Protein AF-A0A7S3IWD8-F1 (afdb_monomer_lite)

Secondary structure (DSSP, 8-state):
-HHHHHHHHHHS-EEETTTTEEE--HHHHHHHHHTSHHHHHHHHHHHHHHHT-TTGGGGGGGGGGGHHHHHHH----HHHHHHHHHHHHHHHHHHHHHHHHHHHHHHHHHHTT-B-TTS-B-----GGGSTTGGG--TT-TTS-HHHHHHHHHHHHHHHHTT------SHHHHHHHHHHHHHHHHHHHHHHHHHHHHHHHHHTT-

Sequence (205 aa):
MFLIDMLLMLITSFLDHRRGREVLDSNEIIPNYLLSLRFVVDFLSVSADFIKIKLLSFVKMVRVMRINEVISRTILPIKTKAALRLGKLLFYLGLYLHVLGCLWFAICSVNANSEDATGFNLTWIPPFHYVNYADNNLFDVDQDTIYQYTVAVYYAILMIGTNEMGPVSPEEIFFCTVALLASSLVYNLIFSEIMKIIKIFSSRQ

InterPro domains:
  IPR005821 Ion transport domain [PF00520] (2-199)
  IPR050818 Potassium channel, voltage-dependent, EAG/ELK/ERG-like, animal-type [PTHR10217] (1-204)

pLDDT: mean 82.01, std 8.98, range [44.84, 94.25]

Structure (mmCIF, N/CA/C/O backbone):
data_AF-A0A7S3IWD8-F1
#
_entry.id   AF-A0A7S3IWD8-F1
#
loop_
_atom_site.group_PDB
_atom_site.id
_atom_site.type_symbol
_atom_site.label_atom_id
_atom_site.label_alt_id
_atom_site.label_comp_id
_atom_site.label_asym_id
_atom_site.label_entity_id
_atom_site.label_seq_id
_atom_site.pdbx_PDB_ins_code
_atom_site.Cartn_x
_atom_site.Cartn_y
_atom_site.Cartn_z
_atom_site.occupancy
_atom_site.B_iso_or_equiv
_atom_site.auth_seq_id
_atom_site.auth_comp_id
_atom_site.auth_asym_id
_atom_site.auth_atom_id
_atom_site.pdbx_PDB_model_num
ATOM 1 N N . MET A 1 1 ? 6.008 -15.459 19.792 1.00 66.12 1 MET A N 1
ATOM 2 C CA . MET A 1 1 ? 4.808 -14.638 20.088 1.00 66.12 1 MET A CA 1
ATOM 3 C C . MET A 1 1 ? 3.551 -15.149 19.372 1.00 66.12 1 MET A C 1
ATOM 5 O O . MET A 1 1 ? 2.567 -15.401 20.044 1.00 66.12 1 MET A O 1
ATOM 9 N N . PHE A 1 2 ? 3.581 -15.371 18.050 1.00 69.12 2 PHE A N 1
ATOM 10 C CA . PHE A 1 2 ? 2.434 -15.827 17.236 1.00 69.12 2 PHE A CA 1
ATOM 11 C C . PHE A 1 2 ? 1.819 -17.161 17.693 1.00 69.12 2 PHE A C 1
ATOM 13 O O . PHE A 1 2 ? 0.606 -17.265 17.835 1.00 69.12 2 PHE A O 1
ATOM 20 N N . LEU A 1 3 ? 2.671 -18.149 17.969 1.00 73.62 3 LEU A N 1
ATOM 21 C CA . LEU A 1 3 ? 2.268 -19.478 18.436 1.00 73.62 3 LEU A CA 1
ATOM 22 C C . LEU A 1 3 ? 1.708 -19.431 19.869 1.00 73.62 3 LEU A C 1
ATOM 24 O O . LEU A 1 3 ? 0.752 -20.124 20.185 1.00 73.62 3 LEU A O 1
ATOM 28 N N . ILE A 1 4 ? 2.251 -18.544 20.710 1.00 78.31 4 ILE A N 1
ATOM 29 C CA . ILE A 1 4 ? 1.783 -18.328 22.087 1.00 78.31 4 ILE A CA 1
ATOM 30 C C . ILE A 1 4 ? 0.375 -17.721 22.081 1.00 78.31 4 ILE A C 1
ATOM 32 O O . ILE A 1 4 ? -0.486 -18.207 22.795 1.00 78.31 4 ILE A O 1
ATOM 36 N N . ASP A 1 5 ? 0.119 -16.712 21.248 1.00 76.06 5 ASP A N 1
ATOM 37 C CA . ASP A 1 5 ? -1.208 -16.093 21.104 1.00 76.06 5 ASP A CA 1
ATOM 38 C C . ASP A 1 5 ? -2.262 -17.095 20.590 1.00 76.06 5 ASP A C 1
ATOM 40 O O . ASP A 1 5 ? -3.378 -17.141 21.096 1.00 76.06 5 ASP A O 1
ATOM 44 N N . MET A 1 6 ? -1.881 -17.973 19.653 1.00 77.25 6 MET A N 1
ATOM 45 C CA . MET A 1 6 ? -2.737 -19.067 19.170 1.00 77.25 6 MET A CA 1
ATOM 46 C C . MET A 1 6 ? -3.050 -20.093 20.275 1.00 77.25 6 MET A C 1
ATOM 48 O O . MET A 1 6 ? -4.195 -20.513 20.420 1.00 77.25 6 MET A O 1
ATOM 52 N N . LEU A 1 7 ? -2.053 -20.474 21.082 1.00 80.50 7 LEU A N 1
ATOM 53 C CA . LEU A 1 7 ? -2.249 -21.372 22.226 1.00 80.50 7 LEU A CA 1
ATOM 54 C C . LEU A 1 7 ? -3.104 -20.727 23.319 1.00 80.50 7 LEU A C 1
ATOM 56 O O . LEU A 1 7 ? -3.970 -21.386 23.884 1.00 80.50 7 LEU A O 1
ATOM 60 N N . LEU A 1 8 ? -2.905 -19.436 23.585 1.00 78.38 8 LEU A N 1
ATOM 61 C CA . LEU A 1 8 ? -3.734 -18.690 24.524 1.00 78.38 8 LEU A CA 1
ATOM 62 C C . LEU A 1 8 ? -5.188 -18.660 24.050 1.00 78.38 8 LEU A C 1
ATOM 64 O O . LEU A 1 8 ? -6.076 -18.906 24.858 1.00 78.38 8 LEU A O 1
ATOM 68 N N . MET A 1 9 ? -5.450 -18.466 22.755 1.00 77.38 9 MET A N 1
ATOM 69 C CA . MET A 1 9 ? -6.816 -18.483 22.211 1.00 77.38 9 MET A CA 1
ATOM 70 C C . MET A 1 9 ? -7.531 -19.829 22.326 1.00 77.38 9 MET A C 1
ATOM 72 O O . MET A 1 9 ? -8.752 -19.837 22.434 1.00 77.38 9 MET A O 1
ATOM 76 N N . LEU A 1 10 ? -6.801 -20.945 22.367 1.00 76.88 10 LEU A N 1
ATOM 77 C CA . LEU A 1 10 ? -7.380 -22.265 22.651 1.00 76.88 10 LEU A CA 1
ATOM 78 C C . LEU A 1 10 ? -7.826 -22.419 24.116 1.00 76.88 10 LEU A C 1
ATOM 80 O O . LEU A 1 10 ? -8.616 -23.307 24.423 1.00 76.88 10 LEU A O 1
ATOM 84 N N . ILE A 1 11 ? -7.318 -21.564 25.007 1.00 77.38 11 ILE A N 1
ATOM 85 C CA . ILE A 1 11 ? -7.570 -21.588 26.455 1.00 77.38 11 ILE A CA 1
ATOM 86 C C . ILE A 1 11 ? -8.477 -20.418 26.879 1.00 77.38 11 ILE A C 1
ATOM 88 O O . ILE A 1 11 ? -9.055 -20.438 27.962 1.00 77.38 11 ILE A O 1
ATOM 92 N N . THR A 1 12 ? -8.627 -19.389 26.039 1.00 78.31 12 THR A N 1
ATOM 93 C CA . THR A 1 12 ? -9.403 -18.196 26.394 1.00 78.31 12 THR A CA 1
ATOM 94 C C . THR A 1 12 ? -10.899 -18.464 26.234 1.00 78.31 12 THR A C 1
ATOM 96 O O . THR A 1 12 ? -11.340 -18.982 25.208 1.00 78.31 12 THR A O 1
ATOM 99 N N . SER A 1 13 ? -11.685 -18.066 27.232 1.00 78.00 13 SER A N 1
ATOM 100 C CA . SER A 1 13 ? -13.146 -18.111 27.187 1.00 78.00 13 SER A CA 1
ATOM 101 C C . SER A 1 13 ? -13.716 -17.199 26.100 1.00 78.00 13 SER A C 1
ATOM 103 O O . SER A 1 13 ? -13.117 -16.192 25.704 1.00 78.00 13 SER A O 1
ATOM 105 N N . PHE A 1 14 ? -14.912 -17.538 25.621 1.00 75.25 14 PHE A N 1
ATOM 106 C CA . PHE A 1 14 ? -15.671 -16.695 24.700 1.00 75.25 14 PHE A CA 1
ATOM 107 C C . PHE A 1 14 ? -17.074 -16.414 25.246 1.00 75.25 14 PHE A C 1
ATOM 109 O O . PHE A 1 14 ? -17.671 -17.223 25.960 1.00 75.25 14 PHE A O 1
ATOM 116 N N . LEU A 1 15 ? -17.608 -15.238 24.903 1.00 75.38 15 LEU A N 1
ATOM 117 C CA . LEU A 1 15 ? -18.953 -14.824 25.291 1.00 75.38 15 LEU A CA 1
ATOM 118 C C . LEU A 1 15 ? -19.966 -15.276 24.233 1.00 75.38 15 LEU A C 1
ATOM 120 O O . LEU A 1 15 ? -19.987 -14.745 23.115 1.00 75.38 15 LEU A O 1
ATOM 124 N N . ASP A 1 16 ? -20.836 -16.220 24.588 1.00 75.06 16 ASP A N 1
ATOM 125 C CA . ASP A 1 16 ? -21.928 -16.638 23.711 1.00 75.06 16 ASP A CA 1
ATOM 126 C C . ASP A 1 16 ? -23.050 -15.588 23.737 1.00 75.06 16 ASP A C 1
ATOM 128 O O . ASP A 1 16 ? -23.812 -15.475 24.702 1.00 75.06 16 ASP A O 1
ATOM 132 N N . HIS A 1 17 ? -23.169 -14.817 22.652 1.00 69.25 17 HIS A N 1
ATOM 133 C CA . HIS A 1 17 ? -24.159 -13.744 22.521 1.00 69.25 17 HIS A CA 1
ATOM 134 C C . HIS A 1 17 ? -25.608 -14.253 22.527 1.00 69.25 17 HIS A C 1
ATOM 136 O O . HIS A 1 17 ? -26.510 -13.477 22.831 1.00 69.25 17 HIS A O 1
ATOM 142 N N . ARG A 1 18 ? -25.860 -15.535 22.213 1.00 71.88 18 ARG A N 1
ATOM 143 C CA . ARG A 1 18 ? -27.223 -16.098 22.241 1.00 71.88 18 ARG A CA 1
ATOM 144 C C . ARG A 1 18 ? -27.687 -16.448 23.649 1.00 71.88 18 ARG A C 1
ATOM 146 O O . ARG A 1 18 ? -28.880 -16.391 23.923 1.00 71.88 18 ARG A O 1
ATOM 153 N N . ARG A 1 19 ? -26.758 -16.837 24.523 1.00 73.94 19 ARG A N 1
ATOM 154 C CA . ARG A 1 19 ? -27.048 -17.299 25.891 1.00 73.94 19 ARG A CA 1
ATOM 155 C C . ARG A 1 19 ? -26.646 -16.289 26.965 1.00 73.94 19 ARG A C 1
ATOM 157 O O . ARG A 1 19 ? -26.968 -16.504 28.128 1.00 73.94 19 ARG A O 1
ATOM 164 N N . GLY A 1 20 ? -25.947 -15.215 26.592 1.00 77.19 20 GLY A N 1
ATOM 165 C CA . GLY A 1 20 ? -25.486 -14.171 27.511 1.00 77.19 20 GLY A CA 1
ATOM 166 C C . GLY A 1 20 ? -24.514 -14.678 28.578 1.00 77.19 20 GLY A C 1
ATOM 167 O O . GLY A 1 20 ? -24.343 -14.019 29.599 1.00 77.19 20 GLY A O 1
ATOM 168 N N . ARG A 1 21 ? -23.905 -15.851 28.367 1.00 78.94 21 ARG A N 1
ATOM 169 C CA . ARG A 1 21 ? -23.030 -16.516 29.333 1.00 78.94 21 ARG A CA 1
ATOM 170 C C . ARG A 1 21 ? -21.616 -16.644 28.786 1.00 78.94 21 ARG A C 1
ATOM 172 O O . ARG A 1 21 ? -21.417 -16.859 27.589 1.00 78.94 21 ARG A O 1
ATOM 179 N N . GLU A 1 22 ? -20.649 -16.527 29.680 1.00 78.50 22 GLU A N 1
ATOM 180 C CA . GLU A 1 22 ? -19.256 -16.831 29.389 1.00 78.50 22 GLU A CA 1
ATOM 181 C C . GLU A 1 22 ? -19.063 -18.350 29.426 1.00 78.50 22 GLU A C 1
ATOM 183 O O . GLU A 1 22 ? -19.411 -19.007 30.409 1.00 78.50 22 GLU A O 1
ATOM 188 N N . VAL A 1 23 ? -18.578 -18.919 28.323 1.00 80.06 23 VAL A N 1
ATOM 189 C CA . VAL A 1 23 ? -18.302 -20.354 28.218 1.00 80.06 23 VAL A CA 1
ATOM 190 C C . VAL A 1 23 ? -16.838 -20.578 28.581 1.00 80.06 23 VAL A C 1
ATOM 192 O O . VAL A 1 23 ? -15.940 -20.122 27.873 1.00 80.06 23 VAL A O 1
ATOM 195 N N . LEU A 1 24 ? -16.619 -21.259 29.706 1.00 77.06 24 LEU A N 1
ATOM 196 C CA . LEU A 1 24 ? -15.297 -21.602 30.246 1.00 77.06 24 LEU A CA 1
ATOM 197 C C . LEU A 1 24 ? -14.896 -23.054 29.929 1.00 77.06 24 LEU A C 1
ATOM 199 O O . LEU A 1 24 ? -13.740 -23.429 30.110 1.00 77.06 24 LEU A O 1
ATOM 203 N N . ASP A 1 25 ? -15.838 -23.867 29.444 1.00 81.94 25 ASP A N 1
ATOM 204 C CA . ASP A 1 25 ? -15.612 -25.286 29.182 1.00 81.94 25 ASP A CA 1
ATOM 205 C C . ASP A 1 25 ? -14.725 -25.491 27.950 1.00 81.94 25 ASP A C 1
ATOM 207 O O . ASP A 1 25 ? -15.107 -25.193 26.815 1.00 81.94 25 ASP A O 1
ATOM 211 N N . SER A 1 26 ? -13.543 -26.079 28.157 1.00 75.00 26 SER A N 1
ATOM 212 C CA . SER A 1 26 ? -12.553 -26.314 27.095 1.00 75.00 26 SER A CA 1
ATOM 213 C C . SER A 1 26 ? -13.095 -27.162 25.938 1.00 75.00 26 SER A C 1
ATOM 215 O O . SER A 1 26 ? -12.715 -26.949 24.787 1.00 75.00 26 SER A O 1
ATOM 217 N N . ASN A 1 27 ? -14.029 -28.074 26.222 1.00 80.44 27 ASN A N 1
ATOM 218 C CA . ASN A 1 27 ? -14.659 -28.937 25.219 1.00 80.44 27 ASN A CA 1
ATOM 219 C C . ASN A 1 27 ? -15.557 -28.167 24.237 1.00 80.44 27 ASN A C 1
ATOM 221 O O . ASN A 1 27 ? -15.746 -28.622 23.112 1.00 80.44 27 ASN A O 1
ATOM 225 N N . GLU A 1 28 ? -16.086 -27.005 24.631 1.00 80.50 28 GLU A N 1
ATOM 226 C CA . GLU A 1 28 ? -16.859 -26.124 23.746 1.00 80.50 28 GLU A CA 1
ATOM 227 C C . GLU A 1 28 ? -15.963 -25.064 23.071 1.00 80.50 28 GLU A C 1
ATOM 229 O O . GLU A 1 28 ? -16.223 -24.670 21.933 1.00 80.50 28 GLU A O 1
ATOM 234 N N . ILE A 1 29 ? -14.874 -24.639 23.728 1.00 79.56 29 ILE A N 1
ATOM 235 C CA . ILE A 1 29 ? -13.931 -23.619 23.225 1.00 79.56 29 ILE A CA 1
ATOM 236 C C . ILE A 1 29 ? -13.136 -24.116 22.013 1.00 79.56 29 ILE A C 1
ATOM 238 O O . ILE A 1 29 ? -13.085 -23.440 20.983 1.00 79.56 29 ILE A O 1
ATOM 242 N N . ILE A 1 30 ? -12.542 -25.307 22.110 1.00 79.69 30 ILE A N 1
ATOM 243 C CA . ILE A 1 30 ? -11.647 -25.852 21.082 1.00 79.69 30 ILE A CA 1
ATOM 244 C C . ILE A 1 30 ? -12.337 -26.014 19.714 1.00 79.69 30 ILE A C 1
ATOM 246 O O . ILE A 1 30 ? -11.820 -25.465 18.738 1.00 79.69 30 ILE A O 1
ATOM 250 N N . PRO A 1 31 ? -13.485 -26.711 19.581 1.00 82.56 31 PRO A N 1
ATOM 251 C CA . PRO A 1 31 ? -14.111 -26.899 18.271 1.00 82.56 31 PRO A CA 1
ATOM 252 C C . PRO A 1 31 ? -14.606 -25.579 17.672 1.00 82.56 31 PRO A C 1
ATOM 254 O O . PRO A 1 31 ? -14.489 -25.373 16.466 1.00 82.56 31 PRO A O 1
ATOM 257 N N . ASN A 1 32 ? -15.103 -24.659 18.503 1.00 81.19 32 ASN A N 1
ATOM 258 C CA . ASN A 1 32 ? -15.570 -23.353 18.046 1.00 81.19 32 ASN A CA 1
ATOM 259 C C . ASN A 1 32 ? -14.414 -22.489 17.509 1.00 81.19 32 ASN A C 1
ATOM 261 O O . ASN A 1 32 ? -14.554 -21.812 16.491 1.00 81.19 32 ASN A O 1
ATOM 265 N N . TYR A 1 33 ? -13.245 -22.545 18.155 1.00 80.12 33 TYR A N 1
ATOM 266 C CA . TYR A 1 33 ? -12.056 -21.849 17.673 1.00 80.12 33 TYR A CA 1
ATOM 267 C C . TYR A 1 33 ? -11.471 -22.503 16.414 1.00 80.12 33 TYR A C 1
ATOM 269 O O . TYR A 1 33 ? -11.203 -21.792 15.449 1.00 80.12 33 TYR A O 1
ATOM 277 N N . LEU A 1 34 ? -11.336 -23.835 16.371 1.00 80.94 34 LEU A N 1
ATOM 278 C CA . LEU A 1 34 ? -10.779 -24.556 15.214 1.00 80.94 34 LEU A CA 1
ATOM 279 C C . LEU A 1 34 ? -11.613 -24.386 13.935 1.00 80.94 34 LEU A C 1
ATOM 281 O O . LEU A 1 34 ? -11.052 -24.325 12.843 1.00 80.94 34 LEU A O 1
ATOM 285 N N . LEU A 1 35 ? -12.938 -24.278 14.060 1.00 80.75 35 LEU A N 1
ATOM 286 C CA . LEU A 1 35 ? -13.845 -24.017 12.935 1.00 80.75 35 LEU A CA 1
ATOM 287 C C . LEU A 1 35 ? -13.927 -22.529 12.558 1.00 80.75 35 LEU A C 1
ATOM 289 O O . LEU A 1 35 ? -14.527 -22.176 11.541 1.00 80.75 35 LEU A O 1
ATOM 293 N N . SER A 1 36 ? -13.332 -21.639 13.353 1.00 79.81 36 SER A N 1
ATOM 294 C CA . SER A 1 36 ? -13.310 -20.214 13.057 1.00 79.81 36 SER A CA 1
ATOM 295 C C . SER A 1 36 ? -12.322 -19.902 11.934 1.00 79.81 36 SER A C 1
ATOM 297 O O . SER A 1 36 ? -11.176 -20.354 11.941 1.00 79.81 36 SER A O 1
ATOM 299 N N . LEU A 1 37 ? -12.708 -18.993 11.032 1.00 72.81 37 LEU A N 1
ATOM 300 C CA . LEU A 1 37 ? -11.789 -18.383 10.058 1.00 72.81 37 LEU A CA 1
ATOM 301 C C . LEU A 1 37 ? -10.551 -17.764 10.734 1.00 72.81 37 LEU A C 1
ATOM 303 O O . LEU A 1 37 ? -9.494 -17.657 10.117 1.00 72.81 37 LEU A O 1
ATOM 307 N N . ARG A 1 38 ? -10.662 -17.398 12.019 1.00 73.25 38 ARG A N 1
ATOM 308 C CA . ARG A 1 38 ? -9.552 -16.899 12.836 1.00 73.25 38 ARG A CA 1
ATOM 309 C C . ARG A 1 38 ? -8.430 -17.927 12.986 1.00 73.25 38 ARG A C 1
ATOM 311 O O . ARG A 1 38 ? -7.271 -17.564 12.811 1.00 73.25 38 ARG A O 1
ATOM 318 N N . PHE A 1 39 ? -8.767 -19.189 13.255 1.00 80.25 39 PHE A N 1
ATOM 319 C CA . PHE A 1 39 ? -7.776 -20.254 13.402 1.00 80.25 39 PHE A CA 1
ATOM 320 C C . PHE A 1 39 ? -7.064 -20.542 12.082 1.00 80.25 39 PHE A C 1
ATOM 322 O O . PHE A 1 39 ? -5.842 -20.638 12.063 1.00 80.25 39 PHE A O 1
ATOM 329 N N . VAL A 1 40 ? -7.802 -20.598 10.967 1.00 79.44 40 VAL A N 1
ATOM 330 C CA . VAL A 1 40 ? -7.218 -20.832 9.634 1.00 79.44 40 VAL A CA 1
ATOM 331 C C . VAL A 1 40 ? -6.167 -19.771 9.303 1.00 79.44 40 VAL A C 1
ATOM 333 O O . VAL A 1 40 ? -5.066 -20.098 8.867 1.00 79.44 40 VAL A O 1
ATOM 336 N N . VAL A 1 41 ? -6.472 -18.498 9.565 1.00 75.69 41 VAL A N 1
ATOM 337 C CA . VAL A 1 41 ? -5.530 -17.391 9.351 1.00 75.69 41 VAL A CA 1
ATOM 338 C C . VAL A 1 41 ? -4.332 -17.469 10.301 1.00 75.69 41 VAL A C 1
ATOM 340 O O . VAL A 1 41 ? -3.197 -17.269 9.865 1.00 75.69 41 VAL A O 1
ATOM 343 N N . ASP A 1 42 ? -4.557 -17.752 11.587 1.00 76.69 42 ASP A N 1
ATOM 344 C CA . ASP A 1 42 ? -3.478 -17.845 12.576 1.00 76.69 42 ASP A CA 1
ATOM 345 C C . ASP A 1 42 ? -2.540 -19.031 12.278 1.00 76.69 42 ASP A C 1
ATOM 347 O O . ASP A 1 42 ? -1.319 -18.875 12.339 1.00 76.69 42 ASP A O 1
ATOM 351 N N . PHE A 1 43 ? -3.088 -20.172 11.851 1.00 81.19 43 PHE A N 1
ATOM 352 C CA . PHE A 1 43 ? -2.333 -21.346 11.415 1.00 81.19 43 PHE A CA 1
ATOM 353 C C . PHE A 1 43 ? -1.539 -21.072 10.134 1.00 81.19 43 PHE A C 1
ATOM 355 O O . PHE A 1 43 ? -0.330 -21.317 10.093 1.00 81.19 43 PHE A O 1
ATOM 362 N N . LEU A 1 44 ? -2.175 -20.487 9.110 1.00 77.25 44 LEU A N 1
ATOM 363 C CA . LEU A 1 44 ? -1.497 -20.102 7.869 1.00 77.25 44 LEU A CA 1
ATOM 364 C C . LEU A 1 44 ? -0.351 -19.124 8.145 1.00 77.25 44 LEU A C 1
ATOM 366 O O . LEU A 1 44 ? 0.751 -19.312 7.635 1.00 77.25 44 LEU A O 1
ATOM 370 N N . SER A 1 45 ? -0.568 -18.143 9.023 1.00 76.38 45 SER A N 1
ATOM 371 C CA . SER A 1 45 ? 0.453 -17.174 9.426 1.00 76.38 45 SER A CA 1
ATOM 372 C C . SER A 1 45 ? 1.659 -17.814 10.120 1.00 76.38 45 SER A C 1
ATOM 374 O O . SER A 1 45 ? 2.759 -17.286 9.978 1.00 76.38 45 SER A O 1
ATOM 376 N N . VAL A 1 46 ? 1.474 -18.891 10.890 1.00 77.88 46 VAL A N 1
ATOM 377 C CA . VAL A 1 46 ? 2.579 -19.621 11.537 1.00 77.88 46 VAL A CA 1
ATOM 378 C C . VAL A 1 46 ? 3.280 -20.526 10.524 1.00 77.88 46 VAL A C 1
ATOM 380 O O . VAL A 1 46 ? 4.505 -20.540 10.462 1.00 77.88 46 VAL A O 1
ATOM 383 N N . SER A 1 47 ? 2.521 -21.231 9.682 1.00 76.75 47 SER A N 1
ATOM 384 C CA . SER A 1 47 ? 3.073 -22.110 8.644 1.00 76.75 47 SER A CA 1
ATOM 385 C C . SER A 1 47 ? 3.898 -21.353 7.590 1.00 76.75 47 SER A C 1
ATOM 387 O O . SER A 1 47 ? 4.916 -21.865 7.127 1.00 76.75 47 SER A O 1
ATOM 389 N N . ALA A 1 48 ? 3.526 -20.103 7.282 1.00 73.00 48 ALA A N 1
ATOM 390 C CA . ALA A 1 48 ? 4.256 -19.208 6.383 1.00 73.00 48 ALA A CA 1
ATOM 391 C C . ALA A 1 48 ? 5.737 -19.056 6.765 1.00 73.00 48 ALA A C 1
ATOM 393 O O . ALA A 1 48 ? 6.606 -19.043 5.891 1.00 73.00 48 ALA A O 1
ATOM 394 N N . ASP A 1 49 ? 6.021 -18.964 8.068 1.00 71.75 49 ASP A N 1
ATOM 395 C CA . ASP A 1 49 ? 7.375 -18.760 8.587 1.00 71.75 49 ASP A CA 1
ATOM 396 C C . ASP A 1 49 ? 8.246 -20.007 8.454 1.00 71.75 49 ASP A C 1
ATOM 398 O O . ASP A 1 49 ? 9.446 -19.898 8.204 1.00 71.75 49 ASP A O 1
ATOM 402 N N . PHE A 1 50 ? 7.640 -21.191 8.546 1.00 70.00 50 PHE A N 1
ATOM 403 C CA . PHE A 1 50 ? 8.348 -22.453 8.356 1.00 70.00 50 PHE A CA 1
ATOM 404 C C . PHE A 1 50 ? 8.694 -22.711 6.886 1.00 70.00 50 PHE A C 1
ATOM 406 O O . PHE A 1 50 ? 9.759 -23.252 6.600 1.00 70.00 50 PHE A O 1
ATOM 413 N N . ILE A 1 51 ? 7.832 -22.297 5.949 1.00 73.50 51 ILE A N 1
ATOM 414 C CA . ILE A 1 51 ? 7.988 -22.606 4.516 1.00 73.50 51 ILE A CA 1
ATOM 415 C C . ILE A 1 51 ? 8.746 -21.485 3.760 1.00 73.50 51 ILE A C 1
ATOM 417 O O . ILE A 1 51 ? 9.062 -21.629 2.583 1.00 73.50 51 ILE A O 1
ATOM 421 N N . LYS A 1 52 ? 9.104 -20.368 4.420 1.00 66.62 52 LYS A N 1
ATOM 422 C CA . LYS A 1 52 ? 9.833 -19.214 3.834 1.00 66.62 52 LYS A CA 1
ATOM 423 C C . LYS A 1 52 ? 9.209 -18.642 2.547 1.00 66.62 52 LYS A C 1
ATOM 425 O O . LYS A 1 52 ? 9.895 -18.014 1.739 1.00 66.62 52 LYS A O 1
ATOM 430 N N . ILE A 1 53 ? 7.901 -18.801 2.351 1.00 66.81 53 ILE A N 1
ATOM 431 C CA . ILE A 1 53 ? 7.206 -18.235 1.189 1.00 66.81 53 ILE A CA 1
ATOM 432 C C . ILE A 1 53 ? 6.938 -16.753 1.470 1.00 66.81 53 ILE A C 1
ATOM 434 O O . ILE A 1 53 ? 6.053 -16.415 2.257 1.00 66.81 53 ILE A O 1
ATOM 438 N N . LYS A 1 54 ? 7.685 -15.853 0.811 1.00 67.38 54 LYS A N 1
ATOM 439 C CA . LYS A 1 54 ? 7.573 -14.391 1.004 1.00 67.38 54 LYS A CA 1
ATOM 440 C C . LYS A 1 54 ? 6.137 -13.867 0.825 1.00 67.38 54 LYS A C 1
ATOM 442 O O . LYS A 1 54 ? 5.707 -13.016 1.596 1.00 67.38 54 LYS A O 1
ATOM 447 N N . LEU A 1 55 ? 5.376 -14.427 -0.121 1.00 63.03 55 LEU A N 1
ATOM 448 C CA . LEU A 1 55 ? 3.970 -14.078 -0.380 1.00 63.03 55 LEU A CA 1
ATOM 449 C C . LEU A 1 55 ? 3.016 -14.468 0.763 1.00 63.03 55 LEU A C 1
ATOM 451 O O . LEU A 1 55 ? 2.106 -13.711 1.090 1.00 63.03 55 LEU A O 1
ATOM 455 N N . LEU A 1 56 ? 3.242 -15.604 1.432 1.00 63.50 56 LEU A N 1
ATOM 456 C CA . LEU A 1 56 ? 2.401 -16.034 2.558 1.00 63.50 56 LEU A CA 1
ATOM 457 C C . LEU A 1 56 ? 2.644 -15.179 3.814 1.00 63.50 56 LEU A C 1
ATOM 459 O O . LEU A 1 56 ? 1.790 -15.099 4.694 1.00 63.50 56 LEU A O 1
ATOM 463 N N . SER A 1 57 ? 3.779 -14.477 3.874 1.00 64.94 57 SER A N 1
ATOM 464 C CA . SER A 1 57 ? 4.085 -13.526 4.945 1.00 64.94 57 SER A CA 1
ATOM 465 C C . SER A 1 57 ? 3.116 -12.330 4.965 1.00 64.94 57 SER A C 1
ATOM 467 O O . SER A 1 57 ? 2.883 -11.763 6.031 1.00 64.94 57 SER A O 1
ATOM 469 N N . PHE A 1 58 ? 2.454 -11.997 3.845 1.00 67.44 58 PHE A N 1
ATOM 470 C CA . PHE A 1 58 ? 1.409 -10.961 3.808 1.00 67.44 58 PHE A CA 1
ATOM 471 C C . PHE A 1 58 ? 0.146 -11.341 4.597 1.00 67.44 58 PHE A C 1
ATOM 473 O O . PHE A 1 58 ? -0.559 -10.453 5.076 1.00 67.44 58 PHE A O 1
ATOM 480 N N . VAL A 1 59 ? -0.107 -12.635 4.847 1.00 66.25 59 VAL A N 1
ATOM 481 C CA . VAL A 1 59 ? -1.219 -13.101 5.705 1.00 66.25 59 VAL A CA 1
ATOM 482 C C . VAL A 1 59 ? -1.091 -12.546 7.131 1.00 66.25 59 VAL A C 1
ATOM 484 O O . VAL A 1 59 ? -2.088 -12.342 7.826 1.00 66.25 59 VAL A O 1
ATOM 487 N N . LYS A 1 60 ? 0.126 -12.180 7.555 1.00 69.56 60 LYS A N 1
ATOM 488 C CA . LYS A 1 60 ? 0.375 -11.521 8.844 1.00 69.56 60 LYS A CA 1
ATOM 489 C C . LYS A 1 60 ? -0.323 -10.163 8.967 1.00 69.56 60 LYS A C 1
ATOM 491 O O . LYS A 1 60 ? -0.628 -9.755 10.089 1.00 69.56 60 LYS A O 1
ATOM 496 N N . MET A 1 61 ? -0.649 -9.492 7.855 1.00 69.75 61 MET A N 1
ATOM 497 C CA . MET A 1 61 ? -1.390 -8.225 7.869 1.00 69.75 61 MET A CA 1
ATOM 498 C C . MET A 1 61 ? -2.846 -8.373 8.328 1.00 69.75 61 MET A C 1
ATOM 500 O O . MET A 1 61 ? -3.417 -7.399 8.813 1.00 69.75 61 MET A O 1
ATOM 504 N N . VAL A 1 62 ? -3.439 -9.575 8.308 1.00 67.12 62 VAL A N 1
ATOM 505 C CA . VAL A 1 62 ? -4.802 -9.799 8.841 1.00 67.12 62 VAL A CA 1
ATOM 506 C C . VAL A 1 62 ? -4.891 -9.424 10.329 1.00 67.12 62 VAL A C 1
ATOM 508 O O . VAL A 1 62 ? -5.936 -9.007 10.829 1.00 67.12 62 VAL A O 1
ATOM 511 N N . ARG A 1 63 ? -3.767 -9.455 11.053 1.00 67.62 63 ARG A N 1
ATOM 512 C CA . ARG A 1 63 ? -3.691 -9.044 12.463 1.00 67.62 63 ARG A CA 1
ATOM 513 C C . ARG A 1 63 ? -3.940 -7.553 12.672 1.00 67.62 63 ARG A C 1
ATOM 515 O O . ARG A 1 63 ? -4.442 -7.174 13.727 1.00 67.62 63 ARG A O 1
ATOM 522 N N . VAL A 1 64 ? -3.682 -6.718 11.665 1.00 70.44 64 VAL A N 1
ATOM 523 C CA . VAL A 1 64 ? -3.986 -5.279 11.692 1.00 70.44 64 VAL A CA 1
ATOM 524 C C . VAL A 1 64 ? -5.501 -5.033 11.807 1.00 70.44 64 VAL A C 1
ATOM 526 O O . VAL A 1 64 ? -5.928 -4.028 12.383 1.00 70.44 64 VAL A O 1
ATOM 529 N N . MET A 1 65 ? -6.337 -5.985 11.367 1.00 64.56 65 MET A N 1
ATOM 530 C CA . MET A 1 65 ? -7.799 -5.912 11.505 1.00 64.56 65 MET A CA 1
ATOM 531 C C . MET A 1 65 ? -8.271 -6.032 12.964 1.00 64.56 65 MET A C 1
ATOM 533 O O . MET A 1 65 ? -9.359 -5.556 13.290 1.00 64.56 65 MET A O 1
ATOM 537 N N . ARG A 1 66 ? -7.450 -6.587 13.874 1.00 68.94 66 ARG A N 1
ATOM 538 C CA . ARG A 1 66 ? -7.772 -6.719 15.311 1.00 68.94 66 ARG A CA 1
ATOM 539 C C . ARG A 1 66 ? -7.863 -5.365 16.029 1.00 68.94 66 ARG A C 1
ATOM 541 O O . ARG A 1 66 ? -8.540 -5.256 17.048 1.00 68.94 66 ARG A O 1
ATOM 548 N N . ILE A 1 67 ? -7.273 -4.306 15.463 1.00 69.25 67 ILE A N 1
ATOM 549 C CA . ILE A 1 67 ? -7.397 -2.927 15.973 1.00 69.25 67 ILE A CA 1
ATOM 550 C C . ILE A 1 67 ? -8.876 -2.485 16.026 1.00 69.25 67 ILE A C 1
ATOM 552 O O . ILE A 1 67 ? -9.265 -1.735 16.923 1.00 69.25 67 ILE A O 1
ATOM 556 N N . ASN A 1 68 ? -9.731 -2.993 15.126 1.00 68.25 68 ASN A N 1
ATOM 557 C CA . ASN A 1 68 ? -11.173 -2.713 15.144 1.00 68.25 68 ASN A CA 1
ATOM 558 C C . ASN A 1 68 ? -11.859 -3.210 16.417 1.00 68.25 68 ASN A C 1
ATOM 560 O O . ASN A 1 68 ? -12.692 -2.504 16.986 1.00 68.25 68 ASN A O 1
ATOM 564 N N . GLU A 1 69 ? -11.498 -4.412 16.862 1.00 69.06 69 GLU A N 1
ATOM 565 C CA . GLU A 1 69 ? -12.079 -5.054 18.038 1.00 69.06 69 GLU A CA 1
ATOM 566 C C . GLU A 1 69 ? -11.705 -4.273 19.303 1.00 69.06 69 GLU A C 1
ATOM 568 O O . GLU A 1 69 ? -12.581 -3.925 20.097 1.00 69.06 69 GLU A O 1
ATOM 573 N N . VAL A 1 70 ? -10.435 -3.872 19.426 1.00 68.31 70 VAL A N 1
ATOM 574 C CA . VAL A 1 70 ? -9.931 -3.089 20.565 1.00 68.31 70 VAL A CA 1
ATOM 575 C C . VAL A 1 70 ? -10.653 -1.742 20.683 1.00 68.31 70 VAL A C 1
ATOM 577 O O . VAL A 1 70 ? -11.200 -1.437 21.743 1.00 68.31 70 VAL A O 1
ATOM 580 N N . ILE A 1 71 ? -10.751 -0.971 19.590 1.00 67.25 71 ILE A N 1
ATOM 581 C CA . ILE A 1 71 ? -11.420 0.347 19.585 1.00 67.25 71 ILE A CA 1
ATOM 582 C C . ILE A 1 71 ? -12.929 0.220 19.852 1.00 67.25 71 ILE A C 1
ATOM 584 O O . ILE A 1 71 ? -13.540 1.113 20.447 1.00 67.25 71 ILE A O 1
ATOM 588 N N . SER A 1 72 ? -13.560 -0.875 19.412 1.00 67.88 72 SER A N 1
ATOM 589 C CA . SER A 1 72 ? -14.990 -1.104 19.650 1.00 67.88 72 SER A CA 1
ATOM 590 C C . SER A 1 72 ? -15.303 -1.345 21.130 1.00 67.88 72 SER A C 1
ATOM 592 O O . SER A 1 72 ? -16.312 -0.836 21.620 1.00 67.88 72 SER A O 1
ATOM 594 N N . ARG A 1 73 ? -14.397 -2.034 21.836 1.00 67.38 73 ARG A N 1
ATOM 595 C CA . ARG A 1 73 ? -14.534 -2.432 23.243 1.00 67.38 73 ARG A CA 1
ATOM 596 C C . ARG A 1 73 ? -14.086 -1.363 24.234 1.00 67.38 73 ARG A C 1
ATOM 598 O O . ARG A 1 73 ? -14.405 -1.467 25.413 1.00 67.38 73 ARG A O 1
ATOM 605 N N . THR A 1 74 ? -13.375 -0.324 23.787 1.00 72.25 74 THR A N 1
ATOM 606 C CA . THR A 1 74 ? -12.955 0.747 24.698 1.00 72.25 74 THR A CA 1
ATOM 607 C C . THR A 1 74 ? -14.120 1.694 25.006 1.00 72.25 74 THR A C 1
ATOM 609 O O . THR A 1 74 ? -14.693 2.331 24.111 1.00 72.25 74 THR A O 1
ATOM 612 N N . ILE A 1 75 ? -14.452 1.813 26.294 1.00 73.06 75 ILE A N 1
ATOM 613 C CA . ILE A 1 75 ? -15.405 2.797 26.817 1.00 73.06 75 ILE A CA 1
ATOM 614 C C . ILE A 1 75 ? -14.656 4.125 26.944 1.00 73.06 75 ILE A C 1
ATOM 616 O O . ILE A 1 75 ? -14.021 4.408 27.953 1.00 73.06 75 ILE A O 1
ATOM 620 N N . LEU A 1 76 ? -14.673 4.918 25.875 1.00 80.19 76 LEU A N 1
ATOM 621 C CA . LEU A 1 76 ? -14.024 6.226 25.834 1.00 80.19 76 LEU A CA 1
ATOM 622 C C . LEU A 1 76 ? -15.038 7.337 25.568 1.00 80.19 76 LEU A C 1
ATOM 624 O O . LEU A 1 76 ? -16.034 7.104 24.872 1.00 80.19 76 LEU A O 1
ATOM 628 N N . PRO A 1 77 ? -14.760 8.566 26.043 1.00 82.06 77 PRO A N 1
ATOM 629 C CA . PRO A 1 77 ? -15.524 9.743 25.663 1.00 82.06 77 PRO A CA 1
ATOM 630 C C . PRO A 1 77 ? -15.625 9.870 24.140 1.00 82.06 77 PRO A C 1
ATOM 632 O O . PRO A 1 77 ? -14.666 9.599 23.414 1.00 82.06 77 PRO A O 1
ATOM 635 N N . ILE A 1 78 ? -16.777 10.338 23.651 1.00 80.62 78 ILE A N 1
ATOM 636 C CA . ILE A 1 78 ? -17.101 10.419 22.213 1.00 80.62 78 ILE A CA 1
ATOM 637 C C . ILE A 1 78 ? -15.998 11.129 21.408 1.00 80.62 78 ILE A C 1
ATOM 639 O O . ILE A 1 78 ? -15.641 10.670 20.325 1.00 80.62 78 ILE A O 1
ATOM 643 N N . LYS A 1 79 ? -15.415 12.208 21.954 1.00 77.94 79 LYS A N 1
ATOM 644 C CA . LYS A 1 79 ? -14.329 12.970 21.311 1.00 77.94 79 LYS A CA 1
ATOM 645 C C . LYS A 1 79 ? -13.045 12.141 21.172 1.00 77.94 79 LYS A C 1
ATOM 647 O O . LYS A 1 79 ? -12.480 12.067 20.087 1.00 77.94 79 LYS A O 1
ATOM 652 N N . THR A 1 80 ? -12.626 11.459 22.237 1.00 82.12 80 THR A N 1
ATOM 653 C CA . THR A 1 80 ? -11.444 10.580 22.233 1.00 82.12 80 THR A CA 1
ATOM 654 C C . THR A 1 80 ? -11.647 9.384 21.305 1.00 82.12 80 THR A C 1
ATOM 656 O O . THR A 1 80 ? -10.745 9.006 20.563 1.00 82.12 80 THR A O 1
ATOM 659 N N . LYS A 1 81 ? -12.863 8.824 21.271 1.00 81.50 81 LYS A N 1
ATOM 660 C CA . LYS A 1 81 ? -13.221 7.737 20.350 1.00 81.50 81 LYS A CA 1
ATOM 661 C C . LYS A 1 81 ? -13.183 8.187 18.885 1.00 81.50 81 LYS A C 1
ATOM 663 O O . LYS A 1 81 ? -12.737 7.424 18.032 1.00 81.50 81 LYS A O 1
ATOM 668 N N . ALA A 1 82 ? -13.610 9.417 18.587 1.00 80.62 82 ALA A N 1
ATOM 669 C CA . ALA A 1 82 ? -13.496 10.005 17.251 1.00 80.62 82 ALA A CA 1
ATOM 670 C C . ALA A 1 82 ? -12.028 10.244 16.848 1.00 80.62 82 ALA A C 1
ATOM 672 O O . ALA A 1 82 ? -11.642 9.877 15.741 1.00 80.62 82 ALA A O 1
ATOM 673 N N . ALA A 1 83 ? -11.195 10.760 17.759 1.00 82.31 83 ALA A N 1
ATOM 674 C CA . ALA A 1 83 ? -9.761 10.943 17.521 1.00 82.31 83 ALA A CA 1
ATOM 675 C C . ALA A 1 83 ? -9.033 9.613 17.251 1.00 82.31 83 ALA A C 1
ATOM 677 O O . ALA A 1 83 ? -8.243 9.523 16.315 1.00 82.31 83 ALA A O 1
ATOM 678 N N . LEU A 1 84 ? -9.348 8.546 17.996 1.00 83.06 84 LEU A N 1
ATOM 679 C CA . LEU A 1 84 ? -8.788 7.210 17.746 1.00 83.06 84 LEU A CA 1
ATOM 680 C C . LEU A 1 84 ? -9.229 6.621 16.404 1.00 83.06 84 LEU A C 1
ATOM 682 O O . LEU A 1 84 ? -8.440 5.957 15.736 1.00 83.06 84 LEU A O 1
ATOM 686 N N . ARG A 1 85 ? -10.475 6.871 15.982 1.00 82.12 85 ARG A N 1
ATOM 687 C CA . ARG A 1 85 ? -10.938 6.478 14.643 1.00 82.12 85 ARG A CA 1
ATOM 688 C C . ARG A 1 85 ? -10.168 7.210 13.547 1.00 82.12 85 ARG A C 1
ATOM 690 O O . ARG A 1 85 ? -9.781 6.566 12.577 1.00 82.12 85 ARG A O 1
ATOM 697 N N . LEU A 1 86 ? -9.904 8.505 13.726 1.00 84.56 86 LEU A N 1
ATOM 698 C CA . LEU A 1 86 ? -9.091 9.286 12.795 1.00 84.56 86 LEU A CA 1
ATOM 699 C C . LEU A 1 86 ? -7.642 8.780 12.746 1.00 84.56 86 LEU A C 1
ATOM 701 O O . LEU A 1 86 ? -7.120 8.531 11.665 1.00 84.56 86 LEU A O 1
ATOM 705 N N . GLY A 1 87 ? -7.014 8.550 13.901 1.00 85.62 87 GLY A N 1
ATOM 706 C CA . GLY A 1 87 ? -5.658 7.996 13.972 1.00 85.62 87 GLY A CA 1
ATOM 707 C C . GLY A 1 87 ? -5.550 6.622 13.306 1.00 85.62 87 GLY A C 1
ATOM 708 O O . GLY A 1 87 ? -4.621 6.369 12.543 1.00 85.62 87 GLY A O 1
ATOM 709 N N . LYS A 1 88 ? -6.549 5.755 13.509 1.00 84.75 88 LYS A N 1
ATOM 710 C CA . LYS A 1 88 ? -6.645 4.463 12.817 1.00 84.75 88 LYS A CA 1
ATOM 711 C C . LYS A 1 88 ? -6.746 4.639 11.297 1.00 84.75 88 LYS A C 1
ATOM 713 O O . LYS A 1 88 ? -6.092 3.903 10.565 1.00 84.75 88 LYS A O 1
ATOM 718 N N . LEU A 1 89 ? -7.560 5.586 10.823 1.00 86.31 89 LEU A N 1
ATOM 719 C CA . LEU A 1 89 ? -7.704 5.868 9.393 1.00 86.31 89 LEU A CA 1
ATOM 720 C C . LEU A 1 89 ? -6.369 6.305 8.775 1.00 86.31 89 LEU A C 1
ATOM 722 O O . LEU A 1 89 ? -5.980 5.763 7.747 1.00 86.31 89 LEU A O 1
ATOM 726 N N . LEU A 1 90 ? -5.644 7.215 9.433 1.00 88.56 90 LEU A N 1
ATOM 727 C CA . LEU A 1 90 ? -4.318 7.665 8.994 1.00 88.56 90 LEU A CA 1
ATOM 728 C C . LEU A 1 90 ? -3.296 6.522 8.972 1.00 88.56 90 LEU A C 1
ATOM 730 O O . LEU A 1 90 ? -2.532 6.398 8.020 1.00 88.56 90 LEU A O 1
ATOM 734 N N . PHE A 1 91 ? -3.312 5.650 9.982 1.00 87.38 91 PHE A N 1
ATOM 735 C CA . PHE A 1 91 ? -2.443 4.475 10.018 1.00 87.38 91 PHE A CA 1
ATOM 736 C C . PHE A 1 91 ? -2.736 3.501 8.864 1.00 87.38 91 PHE A C 1
ATOM 738 O O . PHE A 1 91 ? -1.812 3.024 8.208 1.00 87.38 91 PHE A O 1
ATOM 745 N N . TYR A 1 92 ? -4.014 3.231 8.573 1.00 86.25 92 TYR A N 1
ATOM 746 C CA . TYR A 1 92 ? -4.405 2.381 7.443 1.00 86.25 92 TYR A CA 1
ATOM 747 C C . TYR A 1 92 ? -4.075 3.011 6.091 1.00 86.25 92 TYR A C 1
ATOM 749 O O . TYR A 1 92 ? -3.638 2.297 5.194 1.00 86.25 92 TYR A O 1
ATOM 757 N N . LEU A 1 93 ? -4.221 4.330 5.959 1.00 90.00 93 LEU A N 1
ATOM 758 C CA . LEU A 1 93 ? -3.787 5.064 4.773 1.00 90.00 93 LEU A CA 1
ATOM 759 C C . LEU A 1 93 ? -2.269 4.950 4.569 1.00 90.00 93 LEU A C 1
ATOM 761 O O . LEU A 1 93 ? -1.826 4.652 3.466 1.00 90.00 93 LEU A O 1
ATOM 765 N N . GLY A 1 94 ? -1.473 5.122 5.627 1.00 90.56 94 GLY A N 1
ATOM 766 C CA . GLY A 1 94 ? -0.020 4.951 5.559 1.00 90.56 94 GLY A CA 1
ATOM 767 C C . GLY A 1 94 ? 0.391 3.531 5.155 1.00 90.56 94 GLY A C 1
ATOM 768 O O . GLY A 1 94 ? 1.260 3.360 4.303 1.00 90.56 94 GLY A O 1
ATOM 769 N N . LEU A 1 95 ? -0.271 2.507 5.705 1.00 88.31 95 LEU A N 1
ATOM 770 C CA . LEU A 1 95 ? -0.032 1.113 5.321 1.00 88.31 95 LEU A CA 1
ATOM 771 C C . LEU A 1 95 ? -0.408 0.853 3.856 1.00 88.31 95 LEU A C 1
ATOM 773 O O . LEU A 1 95 ? 0.331 0.177 3.145 1.00 88.31 95 LEU A O 1
ATOM 777 N N . TYR A 1 96 ? -1.537 1.404 3.406 1.00 90.56 96 TYR A N 1
ATOM 778 C CA . TYR A 1 96 ? -1.970 1.322 2.013 1.00 90.56 96 TYR A CA 1
ATOM 779 C C . TYR A 1 96 ? -0.934 1.950 1.073 1.00 90.56 96 TYR A C 1
ATOM 781 O O . TYR A 1 96 ? -0.532 1.306 0.110 1.00 90.56 96 TYR A O 1
ATOM 789 N N . LEU A 1 97 ? -0.435 3.148 1.396 1.00 93.31 97 LEU A N 1
ATOM 790 C CA . LEU A 1 97 ? 0.618 3.826 0.633 1.00 93.31 97 LEU A CA 1
ATOM 791 C C . LEU A 1 97 ? 1.919 3.018 0.576 1.00 93.31 97 LEU A C 1
ATOM 793 O O . LEU A 1 97 ? 2.520 2.910 -0.488 1.00 93.31 97 LEU A O 1
ATOM 797 N N . HIS A 1 98 ? 2.337 2.421 1.694 1.00 91.50 98 HIS A N 1
ATOM 798 C CA . HIS A 1 98 ? 3.521 1.561 1.743 1.00 91.50 98 HIS A CA 1
ATOM 799 C C . HIS A 1 98 ? 3.374 0.344 0.823 1.00 91.50 98 HIS A C 1
ATOM 801 O O . HIS A 1 98 ? 4.245 0.085 -0.001 1.00 91.50 98 HIS A O 1
ATOM 807 N N . VAL A 1 99 ? 2.256 -0.383 0.930 1.00 90.62 99 VAL A N 1
ATOM 808 C CA . VAL A 1 99 ? 2.010 -1.570 0.099 1.00 90.62 99 VAL A CA 1
ATOM 809 C C . VAL A 1 99 ? 1.910 -1.184 -1.373 1.00 90.62 99 VAL A C 1
ATOM 811 O O . VAL A 1 99 ? 2.539 -1.827 -2.205 1.00 90.62 99 VAL A O 1
ATOM 814 N N . LEU A 1 100 ? 1.170 -0.121 -1.695 1.00 93.50 100 LEU A N 1
ATOM 815 C CA . LEU A 1 100 ? 1.007 0.351 -3.066 1.00 93.50 100 LEU A CA 1
ATOM 816 C C . LEU A 1 100 ? 2.347 0.777 -3.682 1.00 93.50 100 LEU A C 1
ATOM 818 O O . LEU A 1 100 ? 2.664 0.352 -4.788 1.00 93.50 100 LEU A O 1
ATOM 822 N N . GLY A 1 101 ? 3.157 1.546 -2.949 1.00 92.94 101 GLY A N 1
ATOM 823 C CA . GLY A 1 101 ? 4.479 1.984 -3.397 1.00 92.94 101 GLY A CA 1
ATOM 824 C C . GLY A 1 101 ? 5.459 0.826 -3.564 1.00 92.94 101 GLY A C 1
ATOM 825 O O . GLY A 1 101 ? 6.133 0.737 -4.586 1.00 92.94 101 GLY A O 1
ATOM 826 N N . CYS A 1 102 ? 5.507 -0.112 -2.613 1.00 91.81 102 CYS A N 1
ATOM 827 C CA . CYS A 1 102 ? 6.354 -1.300 -2.736 1.00 91.81 102 CYS A CA 1
ATOM 828 C C . CYS A 1 102 ? 5.926 -2.207 -3.897 1.00 91.81 102 CYS A C 1
ATOM 830 O O . CYS A 1 102 ? 6.793 -2.762 -4.564 1.00 91.81 102 CYS A O 1
ATOM 832 N N . LEU A 1 103 ? 4.620 -2.358 -4.152 1.00 91.81 103 LEU A N 1
ATOM 833 C CA . LEU A 1 103 ? 4.122 -3.105 -5.311 1.00 91.81 103 LEU A CA 1
ATOM 834 C C . LEU A 1 103 ? 4.491 -2.412 -6.621 1.00 91.81 103 LEU A C 1
ATOM 836 O O . LEU A 1 103 ? 4.955 -3.082 -7.538 1.00 91.81 103 LEU A O 1
ATOM 840 N N . TRP A 1 104 ? 4.337 -1.087 -6.687 1.00 93.25 104 TRP A N 1
ATOM 841 C CA . TRP A 1 104 ? 4.738 -0.306 -7.853 1.00 93.25 104 TRP A CA 1
ATOM 842 C C . TRP A 1 104 ? 6.226 -0.479 -8.157 1.00 93.25 104 TRP A C 1
ATOM 844 O O . TRP A 1 104 ? 6.591 -0.908 -9.247 1.00 93.25 104 TRP A O 1
ATOM 854 N N . PHE A 1 105 ? 7.079 -0.260 -7.155 1.00 91.69 105 PHE A N 1
ATOM 855 C CA . PHE A 1 105 ? 8.521 -0.437 -7.300 1.00 91.69 105 PHE A CA 1
ATOM 856 C C . PHE A 1 105 ? 8.894 -1.873 -7.683 1.00 91.69 105 PHE A C 1
ATOM 858 O O . PHE A 1 105 ? 9.752 -2.069 -8.536 1.00 91.69 105 PHE A O 1
ATOM 865 N N . ALA A 1 106 ? 8.235 -2.880 -7.099 1.00 90.50 106 ALA A N 1
ATOM 866 C CA . ALA A 1 106 ? 8.479 -4.278 -7.436 1.00 90.50 106 ALA A CA 1
ATOM 867 C C . ALA A 1 106 ? 8.178 -4.573 -8.912 1.00 90.50 106 ALA A C 1
ATOM 869 O O . ALA A 1 106 ? 8.996 -5.208 -9.570 1.00 90.50 106 ALA A O 1
ATOM 870 N N . ILE A 1 107 ? 7.051 -4.090 -9.443 1.00 91.19 107 ILE A N 1
ATOM 871 C CA . ILE A 1 107 ? 6.675 -4.308 -10.848 1.00 91.19 107 ILE A CA 1
ATOM 872 C C . ILE A 1 107 ? 7.667 -3.609 -11.780 1.00 91.19 107 ILE A C 1
ATOM 874 O O . ILE A 1 107 ? 8.224 -4.264 -12.658 1.00 91.19 107 ILE A O 1
ATOM 878 N N . CYS A 1 108 ? 7.977 -2.334 -11.532 1.00 90.62 108 CYS A N 1
ATOM 879 C CA . CYS A 1 108 ? 8.957 -1.610 -12.341 1.00 90.62 108 CYS A CA 1
ATOM 880 C C . CYS A 1 108 ? 10.356 -2.247 -12.269 1.00 90.62 108 CYS A C 1
ATOM 882 O O . CYS A 1 108 ? 11.058 -2.300 -13.270 1.00 90.62 108 CYS A O 1
ATOM 884 N N . SER A 1 109 ? 10.756 -2.784 -11.109 1.00 88.62 109 SER A N 1
ATOM 885 C CA . SER A 1 109 ? 12.057 -3.450 -10.946 1.00 88.62 109 SER A CA 1
ATOM 886 C C . SER A 1 109 ? 12.159 -4.792 -11.672 1.00 88.62 109 SER A C 1
ATOM 888 O O . SER A 1 109 ? 13.258 -5.204 -12.027 1.00 88.62 109 SER A O 1
ATOM 890 N N . VAL A 1 110 ? 11.034 -5.482 -11.897 1.00 87.31 110 VAL A N 1
ATOM 891 C CA . VAL A 1 110 ? 11.008 -6.739 -12.663 1.00 87.31 110 VAL A CA 1
ATOM 892 C C . VAL A 1 110 ? 11.196 -6.458 -14.151 1.00 87.31 110 VAL A C 1
ATOM 894 O O . VAL A 1 110 ? 11.888 -7.215 -14.825 1.00 87.31 110 VAL A O 1
ATOM 897 N N . ASN A 1 111 ? 10.622 -5.360 -14.641 1.00 83.12 111 ASN A N 1
ATOM 898 C CA . ASN A 1 111 ? 10.754 -4.939 -16.034 1.00 83.12 111 ASN A CA 1
ATOM 899 C C . ASN A 1 111 ? 12.033 -4.126 -16.292 1.00 83.12 111 ASN A C 1
ATOM 901 O O . ASN A 1 111 ? 12.389 -3.877 -17.444 1.00 83.12 111 ASN A O 1
ATOM 905 N N . ALA A 1 112 ? 12.747 -3.725 -15.235 1.00 80.56 112 ALA A N 1
ATOM 906 C CA . ALA A 1 112 ? 14.005 -3.004 -15.348 1.00 80.56 112 ALA A CA 1
ATOM 907 C C . ALA A 1 112 ? 15.028 -3.831 -16.141 1.00 80.56 112 ALA A C 1
ATOM 909 O O . ALA A 1 112 ? 15.214 -5.024 -15.896 1.00 80.56 112 ALA A O 1
ATOM 910 N N . ASN A 1 113 ? 15.697 -3.184 -17.096 1.00 77.44 113 ASN A N 1
ATOM 911 C CA . ASN A 1 113 ? 16.658 -3.795 -18.022 1.00 77.44 113 ASN A CA 1
ATOM 912 C C . ASN A 1 113 ? 16.078 -4.886 -18.943 1.00 77.44 113 ASN A C 1
ATOM 914 O O . ASN A 1 113 ? 16.843 -5.633 -19.554 1.00 77.44 113 ASN A O 1
ATOM 918 N N . SER A 1 114 ? 14.750 -4.993 -19.049 1.00 82.19 114 SER A N 1
ATOM 919 C CA . SER A 1 114 ? 14.104 -5.853 -20.041 1.00 82.19 114 SER A CA 1
ATOM 920 C C . SER A 1 114 ? 13.910 -5.096 -21.352 1.00 82.19 114 SER A C 1
ATOM 922 O O . SER A 1 114 ? 13.603 -3.903 -21.354 1.00 82.19 114 SER A O 1
ATOM 924 N N . GLU A 1 115 ? 14.079 -5.793 -22.471 1.00 84.62 115 GLU A N 1
ATOM 925 C CA . GLU A 1 115 ? 13.859 -5.248 -23.810 1.00 84.62 115 GLU A CA 1
ATOM 926 C C . GLU A 1 115 ? 12.643 -5.917 -24.453 1.00 84.62 115 GLU A C 1
ATOM 928 O O . GLU A 1 115 ? 12.450 -7.129 -24.328 1.00 84.62 115 GLU A O 1
ATOM 933 N N . ASP A 1 116 ? 11.820 -5.131 -25.146 1.00 81.25 116 ASP A N 1
ATOM 934 C CA . ASP A 1 116 ? 10.725 -5.669 -25.956 1.00 81.25 116 ASP A CA 1
ATOM 935 C C . ASP A 1 116 ? 11.268 -6.370 -27.219 1.00 81.25 116 ASP A C 1
ATOM 937 O O . ASP A 1 116 ? 12.423 -6.193 -27.608 1.00 81.25 116 ASP A O 1
ATOM 941 N N . ALA A 1 117 ? 10.421 -7.117 -27.930 1.00 80.38 117 ALA A N 1
ATOM 942 C CA . ALA A 1 117 ? 10.759 -7.812 -29.176 1.00 80.38 117 ALA A CA 1
ATOM 943 C C . ALA A 1 117 ? 11.319 -6.887 -30.279 1.00 80.38 117 ALA A C 1
ATOM 945 O O . ALA A 1 117 ? 11.935 -7.355 -31.237 1.00 80.38 117 ALA A O 1
ATOM 946 N N . THR A 1 118 ? 11.108 -5.576 -30.154 1.00 81.56 118 THR A N 1
ATOM 947 C CA . THR A 1 118 ? 11.622 -4.527 -31.045 1.00 81.56 118 THR A CA 1
ATOM 948 C C . THR A 1 118 ? 12.939 -3.896 -30.571 1.00 81.56 118 THR A C 1
ATOM 950 O O . THR A 1 118 ? 13.443 -3.001 -31.245 1.00 81.56 118 THR A O 1
ATOM 953 N N . GLY A 1 119 ? 13.488 -4.320 -29.426 1.00 80.12 119 GLY A N 1
ATOM 954 C CA . GLY A 1 119 ? 14.726 -3.793 -28.836 1.00 80.12 119 GLY A CA 1
ATOM 955 C C . GLY A 1 119 ? 14.566 -2.479 -28.060 1.00 80.12 119 GLY A C 1
ATOM 956 O O . GLY A 1 119 ? 15.546 -1.766 -27.859 1.00 80.12 119 GLY A O 1
ATOM 957 N N . PHE A 1 120 ? 13.344 -2.111 -27.655 1.00 81.50 120 PHE A N 1
ATOM 958 C CA . PHE A 1 120 ? 13.120 -0.942 -26.793 1.00 81.50 120 PHE A CA 1
ATOM 959 C C . PHE A 1 120 ? 13.265 -1.325 -25.321 1.00 81.50 120 PHE A C 1
ATOM 961 O O . PHE A 1 120 ? 12.729 -2.345 -24.895 1.00 81.50 120 PHE A O 1
ATOM 968 N N . ASN A 1 121 ? 13.948 -0.481 -24.546 1.00 83.69 121 ASN A N 1
ATOM 969 C CA . ASN A 1 121 ? 14.102 -0.664 -23.107 1.00 83.69 121 ASN A CA 1
ATOM 970 C C . ASN A 1 121 ? 12.764 -0.398 -22.390 1.00 83.69 121 ASN A C 1
ATOM 972 O O . ASN A 1 121 ? 12.191 0.684 -22.524 1.00 83.69 121 ASN A O 1
ATOM 976 N N . LEU A 1 122 ? 12.289 -1.383 -21.626 1.00 84.75 122 LEU A N 1
ATOM 977 C CA . LEU A 1 122 ? 11.040 -1.352 -20.857 1.00 84.75 122 LEU A CA 1
ATOM 978 C C . LEU A 1 122 ? 11.220 -0.795 -19.437 1.00 84.75 122 LEU A C 1
ATOM 980 O O . LEU A 1 122 ? 10.301 -0.851 -18.624 1.00 84.75 122 LEU A O 1
ATOM 984 N N . THR A 1 123 ? 12.395 -0.249 -19.121 1.00 88.12 123 THR A N 1
ATOM 985 C CA . THR A 1 123 ? 12.663 0.352 -17.814 1.00 88.12 123 THR A CA 1
ATOM 986 C C . THR A 1 123 ? 11.782 1.575 -17.617 1.00 88.12 123 THR A C 1
ATOM 988 O O . THR A 1 123 ? 11.899 2.575 -18.328 1.00 88.12 123 THR A O 1
ATOM 991 N N . TRP A 1 124 ? 10.925 1.510 -16.603 1.00 90.06 124 TRP A N 1
ATOM 992 C CA . TRP A 1 124 ? 10.111 2.644 -16.209 1.00 90.06 124 TRP A CA 1
ATOM 993 C C . TRP A 1 124 ? 10.981 3.826 -15.763 1.00 90.06 124 TRP A C 1
ATOM 995 O O . TRP A 1 124 ? 11.885 3.689 -14.940 1.00 90.06 124 TRP A O 1
ATOM 1005 N N . ILE A 1 125 ? 10.683 5.017 -16.273 1.00 88.25 125 ILE A N 1
ATOM 1006 C CA . ILE A 1 125 ? 11.347 6.254 -15.860 1.00 88.25 125 ILE A CA 1
ATOM 1007 C C . ILE A 1 125 ? 10.297 7.115 -15.166 1.00 88.25 125 ILE A C 1
ATOM 1009 O O . ILE A 1 125 ? 9.235 7.354 -15.741 1.00 88.25 125 ILE A O 1
ATOM 1013 N N . PRO A 1 126 ? 10.545 7.602 -13.943 1.00 88.12 126 PRO A N 1
ATOM 1014 C CA . PRO A 1 126 ? 9.592 8.489 -13.300 1.00 88.12 126 PRO A CA 1
ATOM 1015 C C . PRO A 1 126 ? 9.473 9.805 -14.092 1.00 88.12 126 PRO A C 1
ATOM 1017 O O . PRO A 1 126 ? 10.502 10.369 -14.472 1.00 88.12 126 PRO A O 1
ATOM 1020 N N . PRO A 1 127 ? 8.256 10.353 -14.295 1.00 85.31 127 PRO A N 1
ATOM 1021 C CA . PRO A 1 127 ? 8.031 11.605 -15.023 1.00 85.31 127 PRO A CA 1
ATOM 1022 C C . PRO A 1 127 ? 8.959 12.784 -14.699 1.00 85.31 127 PRO A C 1
ATOM 1024 O O . PRO A 1 127 ? 9.299 13.563 -15.587 1.00 85.31 127 PRO A O 1
ATOM 1027 N N . PHE A 1 128 ? 9.412 12.929 -13.449 1.00 82.44 128 PHE A N 1
ATOM 1028 C CA . PHE A 1 128 ? 10.322 14.021 -13.085 1.00 82.44 128 PHE A CA 1
ATOM 1029 C C . PHE A 1 128 ? 11.751 13.851 -13.642 1.00 82.44 128 PHE A C 1
ATOM 1031 O O . PHE A 1 128 ? 12.492 14.829 -13.703 1.00 82.44 128 PHE A O 1
ATOM 1038 N N . HIS A 1 129 ? 12.119 12.645 -14.092 1.00 83.56 129 HIS A N 1
ATOM 1039 C CA . HIS A 1 129 ? 13.398 12.320 -14.737 1.00 83.56 129 HIS A CA 1
ATOM 1040 C C . HIS A 1 129 ? 13.309 12.230 -16.269 1.00 83.56 129 HIS A C 1
ATOM 1042 O O . HIS A 1 129 ? 14.310 11.935 -16.911 1.00 83.56 129 HIS A O 1
ATOM 1048 N N . TYR A 1 130 ? 12.163 12.530 -16.895 1.00 82.38 130 TYR A N 1
ATOM 1049 C CA . TYR A 1 130 ? 12.014 12.447 -18.361 1.00 82.38 130 TYR A CA 1
ATOM 1050 C C . TYR A 1 130 ? 13.001 13.314 -19.145 1.00 82.38 130 TYR A C 1
ATOM 1052 O O . TYR A 1 130 ? 13.429 12.932 -20.231 1.00 82.38 130 TYR A O 1
ATOM 1060 N N . VAL A 1 131 ? 13.387 14.469 -18.602 1.00 80.31 131 VAL A N 1
ATOM 1061 C CA . VAL A 1 131 ? 14.355 15.362 -19.258 1.00 80.31 131 VAL A CA 1
ATOM 1062 C C . VAL A 1 131 ? 15.781 14.806 -19.165 1.00 80.31 131 VAL A C 1
ATOM 1064 O O . VAL A 1 131 ? 16.547 14.944 -20.113 1.00 80.31 131 VAL A O 1
ATOM 1067 N N . ASN A 1 132 ? 16.111 14.120 -18.067 1.00 80.75 132 ASN A N 1
ATOM 1068 C CA . ASN A 1 132 ? 17.435 13.556 -17.786 1.00 80.75 132 ASN A CA 1
ATOM 1069 C C . ASN A 1 132 ? 17.399 12.019 -17.812 1.00 80.75 132 ASN A C 1
ATOM 1071 O O . ASN A 1 132 ? 17.963 11.355 -16.946 1.00 80.75 132 ASN A O 1
ATOM 1075 N N . TYR A 1 133 ? 16.713 11.445 -18.803 1.00 74.06 133 TYR A N 1
ATOM 1076 C CA . TYR A 1 133 ? 16.486 9.998 -18.887 1.00 74.06 133 TYR A CA 1
ATOM 1077 C C . TYR A 1 133 ? 17.786 9.179 -18.987 1.00 74.06 133 TYR A C 1
ATOM 1079 O O . TYR A 1 133 ? 17.803 8.017 -18.592 1.00 74.06 133 TYR A O 1
ATOM 1087 N N . ALA A 1 134 ? 18.867 9.782 -19.495 1.00 69.69 134 ALA A N 1
ATOM 1088 C CA . ALA A 1 134 ? 20.175 9.146 -19.639 1.00 69.69 134 ALA A CA 1
ATOM 1089 C C . ALA A 1 134 ? 20.902 8.914 -18.299 1.00 69.69 134 ALA A C 1
ATOM 1091 O O . ALA A 1 134 ? 21.723 8.007 -18.222 1.00 69.69 134 ALA A O 1
ATOM 1092 N N . ASP A 1 135 ? 20.574 9.686 -17.257 1.00 70.69 135 ASP A N 1
ATOM 1093 C CA . ASP A 1 135 ? 21.188 9.596 -15.922 1.00 70.69 135 ASP A CA 1
ATOM 1094 C C . ASP A 1 135 ? 20.288 8.842 -14.919 1.00 70.69 135 ASP A C 1
ATOM 1096 O O . ASP A 1 135 ? 20.456 8.947 -13.698 1.00 70.69 135 ASP A O 1
ATOM 1100 N N . ASN A 1 136 ? 19.266 8.127 -15.407 1.00 75.69 136 ASN A N 1
ATOM 1101 C CA . ASN A 1 136 ? 18.309 7.456 -14.537 1.00 75.69 136 ASN A CA 1
ATOM 1102 C C . ASN A 1 136 ? 18.878 6.152 -13.964 1.00 75.69 136 ASN A C 1
ATOM 1104 O O . ASN A 1 136 ? 18.683 5.072 -14.514 1.00 75.69 136 ASN A O 1
ATOM 1108 N N . ASN A 1 137 ? 19.477 6.266 -12.785 1.00 79.81 137 ASN A N 1
ATOM 1109 C CA . ASN A 1 137 ? 20.060 5.138 -12.068 1.00 79.81 137 ASN A CA 1
ATOM 1110 C C . ASN A 1 137 ? 19.085 4.504 -11.062 1.00 79.81 137 ASN A C 1
ATOM 1112 O O . ASN A 1 137 ? 19.518 3.758 -10.196 1.00 79.81 137 ASN A O 1
ATOM 1116 N N . LEU A 1 138 ? 17.773 4.798 -11.110 1.00 83.50 138 LEU A N 1
ATOM 1117 C CA . LEU A 1 138 ? 16.811 4.432 -10.052 1.00 83.50 138 LEU A CA 1
ATOM 1118 C C . LEU A 1 138 ? 16.829 2.939 -9.670 1.00 83.50 138 LEU A C 1
ATOM 1120 O O . LEU A 1 138 ? 16.606 2.618 -8.503 1.00 83.50 138 LEU A O 1
ATOM 1124 N N . PHE A 1 139 ? 17.103 2.046 -10.622 1.00 83.38 139 PHE A N 1
ATOM 1125 C CA . PHE A 1 139 ? 17.145 0.593 -10.414 1.00 83.38 139 PHE A CA 1
ATOM 1126 C C . PHE A 1 139 ? 18.559 0.019 -10.257 1.00 83.38 139 PHE A C 1
ATOM 1128 O O . PHE A 1 139 ? 18.703 -1.199 -10.147 1.00 83.38 139 PHE A O 1
ATOM 1135 N N . ASP A 1 140 ? 19.591 0.863 -10.214 1.00 82.62 140 ASP A N 1
ATOM 1136 C CA . ASP A 1 140 ? 20.963 0.403 -10.020 1.00 82.62 140 ASP A CA 1
ATOM 1137 C C . ASP A 1 140 ? 21.179 -0.131 -8.603 1.00 82.62 140 ASP A C 1
ATOM 1139 O O . ASP A 1 140 ? 20.610 0.351 -7.619 1.00 82.62 140 ASP A O 1
ATOM 1143 N N . VAL A 1 141 ? 22.062 -1.125 -8.506 1.00 75.94 141 VAL A N 1
ATOM 1144 C CA . VAL A 1 141 ? 22.405 -1.812 -7.250 1.00 75.94 141 VAL A CA 1
ATOM 1145 C C . VAL A 1 141 ? 23.058 -0.862 -6.238 1.00 75.94 141 VAL A C 1
ATOM 1147 O O . VAL A 1 141 ? 22.901 -1.055 -5.034 1.00 75.94 141 VAL A O 1
ATOM 1150 N N . ASP A 1 142 ? 23.745 0.175 -6.720 1.00 79.25 142 ASP A N 1
ATOM 1151 C CA . ASP A 1 142 ? 24.494 1.129 -5.894 1.00 79.25 142 ASP A CA 1
ATOM 1152 C C . ASP A 1 142 ? 23.652 2.324 -5.409 1.00 79.25 142 ASP A C 1
ATOM 1154 O O . ASP A 1 142 ? 24.162 3.189 -4.692 1.00 79.25 142 ASP A O 1
ATOM 1158 N N . GLN A 1 143 ? 22.368 2.405 -5.781 1.00 83.69 143 GLN A N 1
ATOM 1159 C CA . GLN A 1 143 ? 21.508 3.494 -5.319 1.00 83.69 143 GLN A CA 1
ATOM 1160 C C . GLN A 1 143 ? 21.103 3.362 -3.856 1.00 83.69 143 GLN A C 1
ATOM 1162 O O . GLN A 1 143 ? 20.907 2.276 -3.307 1.00 83.69 143 GLN A O 1
ATOM 1167 N N . ASP A 1 144 ? 20.883 4.522 -3.239 1.00 88.94 144 ASP A N 1
ATOM 1168 C CA . ASP A 1 144 ? 20.375 4.591 -1.880 1.00 88.94 144 ASP A CA 1
ATOM 1169 C C . ASP A 1 144 ? 18.945 4.030 -1.797 1.00 88.94 144 ASP A C 1
ATOM 1171 O O . ASP A 1 144 ? 18.006 4.501 -2.448 1.00 88.94 144 ASP A O 1
ATOM 1175 N N . THR A 1 145 ? 18.762 3.031 -0.934 1.00 87.62 145 THR A N 1
ATOM 1176 C CA . THR A 1 145 ? 17.466 2.385 -0.700 1.00 87.62 145 THR A CA 1
ATOM 1177 C C . THR A 1 145 ? 16.433 3.369 -0.147 1.00 87.62 145 THR A C 1
ATOM 1179 O O . THR A 1 145 ? 15.242 3.244 -0.438 1.00 87.62 145 THR A O 1
ATOM 1182 N N . ILE A 1 146 ? 16.857 4.369 0.638 1.00 89.69 146 ILE A N 1
ATOM 1183 C CA . ILE A 1 146 ? 15.950 5.395 1.176 1.00 89.69 146 ILE A CA 1
ATOM 1184 C C . ILE A 1 146 ? 15.413 6.256 0.033 1.00 89.69 146 ILE A C 1
ATOM 1186 O O . ILE A 1 146 ? 14.214 6.548 0.002 1.00 89.69 146 ILE A O 1
ATOM 1190 N N . TYR A 1 147 ? 16.269 6.619 -0.924 1.00 90.19 147 TYR A N 1
ATOM 1191 C CA . TYR A 1 147 ? 15.863 7.347 -2.120 1.00 90.19 147 TYR A CA 1
ATOM 1192 C C . TYR A 1 147 ? 14.845 6.547 -2.943 1.00 90.19 147 TYR A C 1
ATOM 1194 O O . TYR A 1 147 ? 13.737 7.037 -3.171 1.00 90.19 147 TYR A O 1
ATOM 1202 N N . GLN A 1 148 ? 15.153 5.291 -3.288 1.00 90.56 148 GLN A N 1
ATOM 1203 C CA . GLN A 1 148 ? 14.243 4.398 -4.023 1.00 90.56 148 GLN A CA 1
ATOM 1204 C C . GLN A 1 148 ? 12.882 4.254 -3.327 1.00 90.56 148 GLN A C 1
ATOM 1206 O O . GLN A 1 148 ? 11.828 4.404 -3.949 1.00 90.56 148 GLN A O 1
ATOM 1211 N N . TYR A 1 149 ? 12.896 4.024 -2.012 1.00 91.25 149 TYR A N 1
ATOM 1212 C CA . TYR A 1 149 ? 11.679 3.907 -1.215 1.00 91.25 149 TYR A CA 1
ATOM 1213 C C . TYR A 1 149 ? 10.869 5.208 -1.195 1.00 91.25 149 TYR A C 1
ATOM 1215 O O . TYR A 1 149 ? 9.647 5.186 -1.337 1.00 91.25 149 TYR A O 1
ATOM 1223 N N . THR A 1 150 ? 11.536 6.353 -1.046 1.00 92.44 150 THR A N 1
ATOM 1224 C CA . THR A 1 150 ? 10.873 7.663 -1.013 1.00 92.44 150 THR A CA 1
ATOM 1225 C C . THR A 1 150 ? 10.211 7.974 -2.350 1.00 92.44 150 THR A C 1
ATOM 1227 O O . THR A 1 150 ? 9.066 8.424 -2.368 1.00 92.44 150 THR A O 1
ATOM 1230 N N . VAL A 1 151 ? 10.884 7.668 -3.463 1.00 91.94 151 VAL A N 1
ATOM 1231 C CA . VAL A 1 151 ? 10.316 7.783 -4.813 1.00 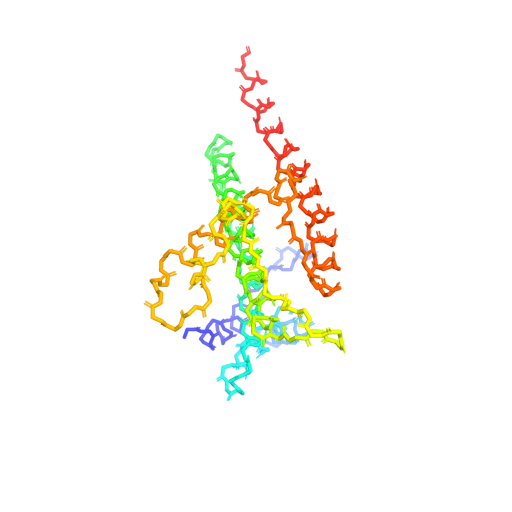91.94 151 VAL A CA 1
ATOM 1232 C C . VAL A 1 151 ? 9.094 6.871 -4.955 1.00 91.94 151 VAL A C 1
ATOM 1234 O O . VAL A 1 151 ? 8.030 7.331 -5.362 1.00 91.94 151 VAL A O 1
ATOM 1237 N N . ALA A 1 152 ? 9.191 5.605 -4.545 1.00 92.75 152 ALA A N 1
ATOM 1238 C CA . ALA A 1 152 ? 8.078 4.660 -4.616 1.00 92.75 152 ALA A CA 1
ATOM 1239 C C . ALA A 1 152 ? 6.844 5.123 -3.814 1.00 92.75 152 ALA A C 1
ATOM 1241 O O . ALA A 1 152 ? 5.714 5.072 -4.304 1.00 92.75 152 ALA A O 1
ATOM 1242 N N . VAL A 1 153 ? 7.049 5.626 -2.592 1.00 93.06 153 VAL A N 1
ATOM 1243 C CA . VAL A 1 153 ? 5.970 6.168 -1.749 1.00 93.06 153 VAL A CA 1
ATOM 1244 C C . VAL A 1 153 ? 5.403 7.465 -2.326 1.00 93.06 153 VAL A C 1
ATOM 1246 O O . VAL A 1 153 ? 4.191 7.671 -2.282 1.00 93.06 153 VAL A O 1
ATOM 1249 N N . TYR A 1 154 ? 6.244 8.328 -2.897 1.00 93.31 154 TYR A N 1
ATOM 1250 C CA . TYR A 1 154 ? 5.798 9.540 -3.581 1.00 93.31 154 TYR A CA 1
ATOM 1251 C C . TYR A 1 154 ? 4.827 9.208 -4.724 1.00 93.31 154 TYR A C 1
ATOM 1253 O O . TYR A 1 154 ? 3.732 9.771 -4.783 1.00 93.31 154 TYR A O 1
ATOM 1261 N N . TYR A 1 155 ? 5.159 8.222 -5.560 1.00 92.88 155 TYR A N 1
ATOM 1262 C CA . TYR A 1 155 ? 4.265 7.769 -6.628 1.00 92.88 155 TYR A CA 1
ATOM 1263 C C . TYR A 1 155 ? 2.998 7.087 -6.102 1.00 92.88 155 TYR A C 1
ATOM 1265 O O . TYR A 1 155 ? 1.921 7.308 -6.652 1.00 92.88 155 TYR A O 1
ATOM 1273 N N . ALA A 1 156 ? 3.060 6.365 -4.981 1.00 94.25 156 ALA A N 1
ATOM 1274 C CA . ALA A 1 156 ? 1.854 5.846 -4.331 1.00 94.25 156 ALA A CA 1
ATOM 1275 C C . ALA A 1 156 ? 0.891 6.967 -3.889 1.00 94.25 156 ALA A C 1
ATOM 1277 O O . ALA A 1 156 ? -0.325 6.831 -4.030 1.00 94.25 156 ALA A O 1
ATOM 1278 N N . ILE A 1 157 ? 1.413 8.094 -3.390 1.00 94.00 157 ILE A N 1
ATOM 1279 C CA . ILE A 1 157 ? 0.599 9.274 -3.049 1.00 94.00 157 ILE A CA 1
ATOM 1280 C C . ILE A 1 157 ? -0.028 9.873 -4.312 1.00 94.00 157 ILE A C 1
ATOM 1282 O O . ILE A 1 157 ? -1.21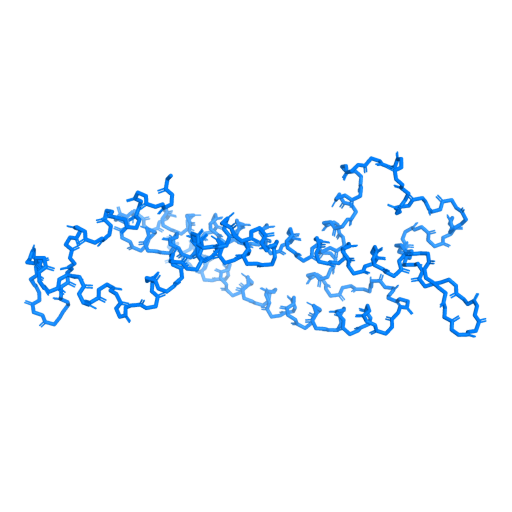7 10.200 -4.316 1.00 94.00 157 ILE A O 1
ATOM 1286 N N . LEU A 1 158 ? 0.741 9.976 -5.398 1.00 93.56 158 LEU A N 1
ATOM 1287 C CA . LEU A 1 158 ? 0.233 10.462 -6.678 1.00 93.56 158 LEU A CA 1
ATOM 1288 C C . LEU A 1 158 ? -0.873 9.556 -7.249 1.00 93.56 158 LEU A C 1
ATOM 1290 O O . LEU A 1 158 ? -1.856 10.083 -7.775 1.00 93.56 158 LEU A O 1
ATOM 1294 N N . MET A 1 159 ? -0.771 8.230 -7.091 1.00 93.06 159 MET A N 1
ATOM 1295 C CA . MET A 1 159 ? -1.818 7.274 -7.485 1.00 93.06 159 MET A CA 1
ATOM 1296 C C . MET A 1 159 ? -3.121 7.480 -6.700 1.00 93.06 159 MET A C 1
ATOM 1298 O O . MET A 1 159 ? -4.201 7.385 -7.281 1.00 93.06 159 MET A O 1
ATOM 1302 N N . ILE A 1 160 ? -3.051 7.841 -5.409 1.00 93.06 160 ILE 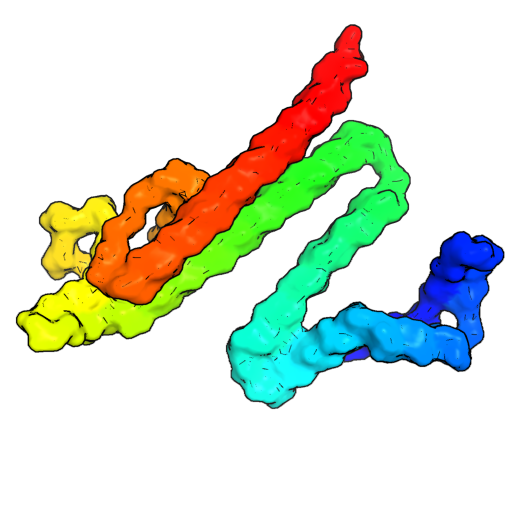A N 1
ATOM 1303 C CA . ILE A 1 160 ? -4.243 8.255 -4.640 1.00 93.06 160 ILE A CA 1
ATOM 1304 C C . ILE A 1 160 ? -4.897 9.492 -5.248 1.00 93.06 160 ILE A C 1
ATOM 1306 O O . ILE A 1 160 ? -6.121 9.559 -5.338 1.00 93.06 160 ILE A O 1
ATOM 1310 N N . GLY A 1 161 ? -4.085 10.445 -5.699 1.00 89.75 161 GLY A N 1
ATOM 1311 C CA . GLY A 1 161 ? -4.549 11.631 -6.416 1.00 89.75 161 GLY A CA 1
ATOM 1312 C C . GLY A 1 161 ? -4.972 11.375 -7.864 1.00 89.75 161 GLY A C 1
ATOM 1313 O O . GLY A 1 161 ? -5.240 12.338 -8.576 1.00 89.75 161 GLY A O 1
ATOM 1314 N N . THR A 1 162 ? -5.023 10.118 -8.319 1.00 89.12 162 THR A N 1
ATOM 1315 C CA . THR A 1 162 ? -5.364 9.730 -9.699 1.00 89.12 162 THR A CA 1
ATOM 1316 C C . THR A 1 162 ? -4.487 10.389 -10.771 1.00 89.12 162 THR A C 1
ATOM 1318 O O . THR A 1 162 ? -4.958 10.713 -11.858 1.00 89.12 162 THR A O 1
ATOM 1321 N N . ASN A 1 163 ? -3.211 10.619 -10.459 1.00 91.12 163 ASN A N 1
ATOM 1322 C CA . ASN A 1 163 ? -2.260 11.210 -11.400 1.00 91.12 163 ASN A CA 1
ATOM 1323 C C . ASN A 1 163 ? -1.735 10.174 -12.404 1.00 91.12 163 ASN A C 1
ATOM 1325 O O . ASN A 1 163 ? -1.895 8.966 -12.231 1.00 91.12 163 ASN A O 1
ATOM 1329 N N . GLU A 1 164 ? -1.076 10.674 -13.443 1.00 87.00 164 GLU A N 1
ATOM 1330 C CA . GLU A 1 164 ? -0.395 9.871 -14.455 1.00 87.00 164 GLU A CA 1
ATOM 1331 C C . GLU A 1 164 ? 0.952 9.338 -13.902 1.00 87.00 164 GLU A C 1
ATOM 1333 O O . GLU A 1 164 ? 1.646 10.046 -13.166 1.00 87.00 164 GLU A O 1
ATOM 1338 N N . MET A 1 165 ? 1.276 8.072 -14.201 1.00 88.19 165 MET A N 1
ATOM 1339 C CA . MET A 1 165 ? 2.454 7.350 -13.690 1.00 88.19 165 MET A CA 1
ATOM 1340 C C . MET A 1 165 ? 3.519 7.053 -14.755 1.00 88.19 165 MET A C 1
ATOM 1342 O O . MET A 1 165 ? 4.669 6.796 -14.411 1.00 88.19 165 MET A O 1
ATOM 1346 N N . GLY A 1 166 ? 3.143 7.052 -16.026 1.00 89.19 166 GLY A N 1
ATOM 1347 C CA . GLY A 1 166 ? 3.987 6.836 -17.186 1.00 89.19 166 GLY A CA 1
ATOM 1348 C C . GLY A 1 166 ? 4.362 5.375 -17.397 1.00 89.19 166 GLY A C 1
ATOM 1349 O O . GLY A 1 166 ? 5.554 5.113 -17.534 1.00 89.19 166 GLY A O 1
ATOM 1350 N N . PRO A 1 167 ? 3.416 4.414 -17.354 1.00 91.12 167 PRO A N 1
ATOM 1351 C CA . PRO A 1 167 ? 3.746 3.002 -17.513 1.00 91.12 167 PRO A CA 1
ATOM 1352 C C . PRO A 1 167 ? 4.291 2.727 -18.921 1.00 91.12 167 PRO A C 1
ATOM 1354 O O . PRO A 1 167 ? 3.777 3.258 -19.907 1.00 91.12 167 PRO A O 1
ATOM 1357 N N . VAL A 1 168 ? 5.317 1.884 -19.009 1.00 88.88 168 VAL A N 1
ATOM 1358 C CA . VAL A 1 168 ? 6.011 1.551 -20.263 1.00 88.88 168 VAL A CA 1
ATOM 1359 C C . VAL A 1 168 ? 5.645 0.140 -20.724 1.00 88.88 168 VAL A C 1
ATOM 1361 O O . VAL A 1 168 ? 5.464 -0.092 -21.917 1.00 88.88 168 VAL A O 1
ATOM 1364 N N . SER A 1 169 ? 5.465 -0.788 -19.779 1.00 89.31 169 SER A N 1
ATOM 1365 C CA . SER A 1 169 ? 5.130 -2.190 -20.066 1.00 89.31 169 SER A CA 1
ATOM 1366 C C . SER A 1 169 ? 3.620 -2.483 -19.950 1.00 89.31 169 SER A C 1
ATOM 1368 O O . SER A 1 169 ? 2.936 -1.856 -19.131 1.00 89.31 169 SER A O 1
ATOM 1370 N N . PRO A 1 170 ? 3.055 -3.465 -20.687 1.00 89.56 170 PRO A N 1
ATOM 1371 C CA . PRO A 1 170 ? 1.651 -3.869 -20.542 1.00 89.56 170 PRO A CA 1
ATOM 1372 C C . PRO A 1 170 ? 1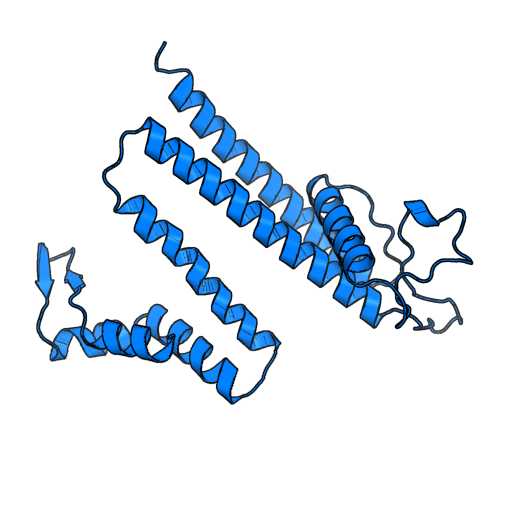.258 -4.269 -19.111 1.00 89.56 170 PRO A C 1
ATOM 1374 O O . PRO A 1 170 ? 0.144 -3.981 -18.664 1.00 89.56 170 PRO A O 1
ATOM 1377 N N . GLU A 1 171 ? 2.172 -4.890 -18.365 1.00 90.00 171 GLU A N 1
ATOM 1378 C CA . GLU A 1 171 ? 1.989 -5.279 -16.963 1.00 90.00 171 GLU A CA 1
ATOM 1379 C C . GLU A 1 171 ? 1.860 -4.053 -16.053 1.00 90.00 171 GLU A C 1
ATOM 1381 O O . GLU A 1 171 ? 1.027 -4.031 -15.143 1.00 90.00 171 GLU A O 1
ATOM 1386 N N . GLU A 1 172 ? 2.646 -3.009 -16.324 1.00 92.50 172 GLU A N 1
ATOM 1387 C CA . GLU A 1 172 ? 2.593 -1.735 -15.605 1.00 92.50 172 GLU A CA 1
ATOM 1388 C C . GLU A 1 172 ? 1.297 -0.993 -15.911 1.00 92.50 172 GLU A C 1
ATOM 1390 O O . GLU A 1 172 ? 0.657 -0.485 -14.993 1.00 92.50 172 GLU A O 1
ATOM 1395 N N . ILE A 1 173 ? 0.861 -0.979 -17.176 1.00 93.00 173 ILE A N 1
ATOM 1396 C CA . ILE A 1 173 ? -0.420 -0.386 -17.584 1.00 93.00 173 ILE A CA 1
ATOM 1397 C C . ILE A 1 173 ? -1.574 -1.081 -16.858 1.00 93.00 173 ILE A C 1
ATOM 1399 O O . ILE A 1 173 ? -2.458 -0.419 -16.300 1.00 93.00 173 ILE A O 1
ATOM 1403 N N . PHE A 1 174 ? -1.567 -2.416 -16.838 1.00 93.19 174 PHE A N 1
ATOM 1404 C CA . PHE A 1 174 ? -2.582 -3.199 -16.147 1.00 93.19 174 PHE A CA 1
ATOM 1405 C C . PHE A 1 174 ? -2.598 -2.892 -14.645 1.00 93.19 174 PHE A C 1
ATOM 1407 O O . PHE A 1 174 ? -3.658 -2.594 -14.086 1.00 93.19 174 PHE A O 1
ATOM 1414 N N . PHE A 1 175 ? -1.427 -2.892 -14.002 1.00 93.50 175 PHE A N 1
ATOM 1415 C CA . PHE A 1 175 ? -1.307 -2.553 -12.589 1.00 93.50 175 PHE A CA 1
ATOM 1416 C C . PHE A 1 175 ? -1.791 -1.132 -12.296 1.00 93.50 175 PHE A C 1
ATOM 1418 O O . PHE A 1 175 ? -2.645 -0.965 -11.429 1.00 93.50 175 PHE A O 1
ATOM 1425 N N . CYS A 1 176 ? -1.313 -0.126 -13.032 1.00 93.75 176 CYS A N 1
ATOM 1426 C CA . CYS A 1 176 ? -1.721 1.269 -12.881 1.00 93.75 176 CYS A CA 1
ATOM 1427 C C . CYS A 1 176 ? -3.233 1.427 -13.015 1.00 93.75 176 CYS A C 1
ATOM 1429 O O . CYS A 1 176 ? -3.854 2.089 -12.190 1.00 93.75 176 CYS A O 1
ATOM 1431 N N . THR A 1 177 ? -3.854 0.772 -13.996 1.00 93.25 177 THR A N 1
ATOM 1432 C CA . THR A 1 177 ? -5.307 0.842 -14.197 1.00 93.25 177 THR A CA 1
ATOM 1433 C C . THR A 1 177 ? -6.066 0.327 -12.972 1.00 93.25 177 THR A C 1
ATOM 1435 O O . THR A 1 177 ? -6.954 1.004 -12.451 1.00 93.25 177 THR A O 1
ATOM 1438 N N . VAL A 1 178 ? -5.694 -0.850 -12.460 1.00 93.94 178 VAL A N 1
ATOM 1439 C CA . VAL A 1 178 ? -6.326 -1.437 -11.269 1.00 93.94 178 VAL A CA 1
ATOM 1440 C C . VAL A 1 178 ? -6.033 -0.603 -10.018 1.00 93.94 178 VAL A C 1
ATOM 1442 O O . VAL A 1 178 ? -6.933 -0.351 -9.214 1.00 93.94 178 VAL A O 1
ATOM 1445 N N . ALA A 1 179 ? -4.793 -0.142 -9.862 1.00 94.06 179 ALA A N 1
ATOM 1446 C CA . ALA A 1 179 ? -4.338 0.658 -8.735 1.00 94.06 179 ALA A CA 1
ATOM 1447 C C . ALA A 1 179 ? -5.043 2.017 -8.666 1.00 94.06 179 ALA A C 1
ATOM 1449 O O . ALA A 1 179 ? -5.470 2.421 -7.585 1.00 94.06 179 ALA A O 1
ATOM 1450 N N . LEU A 1 180 ? -5.217 2.706 -9.796 1.00 94.25 180 LEU A N 1
ATOM 1451 C CA . LEU A 1 180 ? -5.919 3.989 -9.879 1.00 94.25 180 LEU A CA 1
ATOM 1452 C C . LEU A 1 180 ? -7.412 3.826 -9.573 1.00 94.25 180 LEU A C 1
ATOM 1454 O O . LEU A 1 180 ? -7.971 4.605 -8.799 1.00 94.25 180 LEU A O 1
ATOM 1458 N N . LEU A 1 181 ? -8.051 2.770 -10.092 1.00 93.81 181 LEU A N 1
ATOM 1459 C CA . LEU A 1 181 ? -9.438 2.440 -9.752 1.00 93.81 181 LEU A CA 1
ATOM 1460 C C . LEU A 1 181 ? -9.597 2.172 -8.249 1.00 93.81 181 LEU A C 1
ATOM 1462 O O . LEU A 1 181 ? -10.450 2.783 -7.604 1.00 93.81 181 LEU A O 1
ATOM 1466 N N . ALA A 1 182 ? -8.750 1.323 -7.663 1.00 92.69 182 ALA A N 1
ATOM 1467 C CA . ALA A 1 182 ? -8.769 1.043 -6.227 1.00 92.69 182 ALA A CA 1
ATOM 1468 C C . ALA A 1 182 ? -8.514 2.309 -5.391 1.00 92.69 182 ALA A C 1
ATOM 1470 O O . ALA A 1 182 ? -9.217 2.575 -4.414 1.00 92.69 182 ALA A O 1
ATOM 1471 N N . SER A 1 183 ? -7.558 3.131 -5.817 1.00 93.50 183 SER A N 1
ATOM 1472 C CA . SER A 1 183 ? -7.192 4.387 -5.166 1.00 93.50 183 SER A CA 1
ATOM 1473 C C . SER A 1 183 ? -8.329 5.408 -5.180 1.00 93.50 183 SER A C 1
ATOM 1475 O O . SER A 1 183 ? -8.581 6.046 -4.158 1.00 93.50 183 SER A O 1
ATOM 1477 N N . SER A 1 184 ? -9.088 5.494 -6.276 1.00 92.62 184 SER A N 1
ATOM 1478 C CA . SER A 1 184 ? -10.277 6.352 -6.364 1.00 92.62 184 SER A CA 1
ATOM 1479 C C . SER A 1 184 ? -11.361 5.959 -5.346 1.00 92.62 184 SER A C 1
ATOM 1481 O O . SER A 1 184 ? -11.998 6.817 -4.729 1.00 92.62 184 SER A O 1
ATOM 1483 N N . LEU A 1 185 ? -11.538 4.657 -5.094 1.00 92.38 185 LEU A N 1
ATOM 1484 C CA . LEU A 1 185 ? -12.469 4.156 -4.081 1.00 92.38 185 LEU A CA 1
ATOM 1485 C C . LEU A 1 185 ? -11.975 4.485 -2.672 1.00 92.38 185 LEU A C 1
ATOM 1487 O O . LEU A 1 185 ? -12.746 4.972 -1.845 1.00 92.38 185 LEU A O 1
ATOM 1491 N N . VAL A 1 186 ? -10.686 4.262 -2.404 1.00 91.38 186 VAL A N 1
ATOM 1492 C CA . VAL A 1 186 ? -10.061 4.578 -1.112 1.00 91.38 186 VAL A CA 1
ATOM 1493 C C . VAL A 1 186 ? -10.168 6.073 -0.804 1.00 91.38 186 VAL A C 1
ATOM 1495 O O . VAL A 1 186 ? -10.559 6.433 0.307 1.00 91.38 186 VAL A O 1
ATOM 1498 N N . TYR A 1 187 ? -9.912 6.939 -1.787 1.00 90.75 187 TYR A N 1
ATOM 1499 C CA . TYR A 1 187 ? -10.072 8.387 -1.658 1.00 90.75 187 TYR A CA 1
ATOM 1500 C C . TYR A 1 187 ? -11.496 8.767 -1.218 1.00 90.75 187 TYR A C 1
ATOM 1502 O O . TYR A 1 187 ? -11.682 9.480 -0.227 1.00 90.75 187 TYR A O 1
ATOM 1510 N N . ASN A 1 188 ? -12.513 8.205 -1.881 1.00 91.19 188 ASN A N 1
ATOM 1511 C CA . ASN A 1 188 ? -13.918 8.440 -1.539 1.00 91.19 188 ASN A CA 1
ATOM 1512 C C . ASN A 1 188 ? -14.288 7.927 -0.133 1.00 91.19 188 ASN A C 1
ATOM 1514 O O . ASN A 1 188 ? -15.040 8.582 0.595 1.00 91.19 188 ASN A O 1
ATOM 1518 N N . LEU A 1 189 ? -13.746 6.778 0.285 1.00 90.56 189 LEU A N 1
ATOM 1519 C CA . LEU A 1 189 ? -13.964 6.232 1.629 1.00 90.56 189 LEU A CA 1
ATOM 1520 C C . LEU A 1 189 ? -13.355 7.125 2.716 1.00 90.56 189 LEU A C 1
ATOM 1522 O O . LEU A 1 189 ? -14.002 7.382 3.733 1.00 90.56 189 LEU A O 1
ATOM 1526 N N . ILE A 1 190 ? -12.141 7.631 2.493 1.00 90.19 190 ILE A N 1
ATOM 1527 C CA . ILE A 1 190 ? -11.469 8.552 3.417 1.00 90.19 190 ILE A CA 1
ATOM 1528 C C . ILE A 1 190 ? -12.287 9.835 3.562 1.00 90.19 190 ILE A C 1
ATOM 1530 O O . ILE A 1 190 ? -12.560 10.263 4.686 1.00 90.19 190 ILE A O 1
ATOM 1534 N N . PHE A 1 191 ? -12.741 10.405 2.444 1.00 89.88 191 PHE A N 1
ATOM 1535 C CA . PHE A 1 191 ? -13.589 11.594 2.454 1.00 89.88 191 PHE A CA 1
ATOM 1536 C C . PHE A 1 191 ? -14.882 11.364 3.255 1.00 89.88 191 PHE A C 1
ATOM 1538 O O . PHE A 1 191 ? -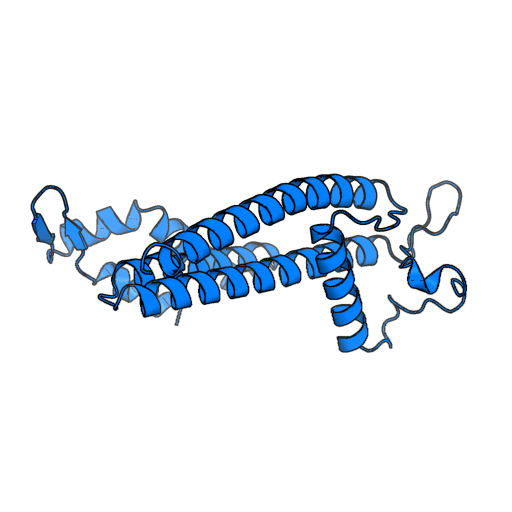15.233 12.170 4.118 1.00 89.88 191 PHE A O 1
ATOM 1545 N N . SER A 1 192 ? -15.551 10.222 3.051 1.00 90.38 192 SER A N 1
ATOM 1546 C CA . SER A 1 192 ? -16.763 9.851 3.794 1.00 90.38 192 SER A CA 1
ATOM 1547 C C . SER A 1 192 ? -16.541 9.792 5.311 1.00 90.38 192 SER A C 1
ATOM 1549 O O . SER A 1 192 ? -17.348 10.315 6.085 1.00 90.38 192 SER A O 1
ATOM 1551 N N . GLU A 1 193 ? -15.443 9.184 5.761 1.00 89.06 193 GLU A N 1
ATOM 1552 C CA . GLU A 1 193 ? -15.129 9.073 7.190 1.00 89.06 193 GLU A CA 1
ATOM 1553 C C . GLU A 1 193 ? -14.788 10.428 7.820 1.00 89.06 193 GLU A C 1
ATOM 1555 O O . GLU A 1 193 ? -15.267 10.736 8.916 1.00 89.06 193 GLU A O 1
ATOM 1560 N N . ILE A 1 194 ? -14.036 11.276 7.115 1.00 89.25 194 ILE A N 1
ATOM 1561 C CA . ILE A 1 194 ? -13.727 12.636 7.575 1.00 89.25 194 ILE A CA 1
ATOM 1562 C C . ILE A 1 194 ? -15.019 13.448 7.737 1.00 89.25 194 ILE A C 1
ATOM 1564 O O . ILE A 1 194 ? -15.218 14.081 8.775 1.00 89.25 194 ILE A O 1
ATOM 1568 N N . MET A 1 195 ? -15.949 13.365 6.780 1.00 89.31 195 MET A N 1
ATOM 1569 C CA . MET A 1 195 ? -17.242 14.055 6.858 1.00 89.31 195 MET A CA 1
ATOM 1570 C C . MET A 1 195 ? -18.080 13.616 8.067 1.00 89.31 195 MET A C 1
ATOM 1572 O O . MET A 1 195 ? -18.681 14.455 8.746 1.00 89.31 195 MET A O 1
ATOM 1576 N N . LYS A 1 196 ? -18.094 12.316 8.393 1.00 87.75 196 LYS A N 1
ATOM 1577 C CA . LYS A 1 196 ? -18.766 11.806 9.604 1.00 87.75 196 LYS A CA 1
ATOM 1578 C C . LYS A 1 196 ? -18.158 12.405 10.871 1.00 87.75 196 LYS A C 1
ATOM 1580 O O . LYS A 1 196 ? -18.896 12.773 11.783 1.00 87.75 196 LYS A O 1
ATOM 1585 N N . ILE A 1 197 ? -16.831 12.514 10.928 1.00 85.94 197 ILE A N 1
ATOM 1586 C CA . ILE A 1 197 ? -16.123 13.095 12.072 1.00 85.94 197 ILE A CA 1
ATOM 1587 C C . ILE A 1 197 ? -16.444 14.589 12.198 1.00 85.94 197 ILE A C 1
ATOM 1589 O O . ILE A 1 197 ? -16.828 15.025 13.281 1.00 85.94 197 ILE A O 1
ATOM 1593 N N . ILE A 1 198 ? -16.379 15.355 11.104 1.00 87.75 198 ILE A N 1
ATOM 1594 C CA . ILE A 1 198 ? -16.714 16.790 11.090 1.00 87.75 198 ILE A CA 1
ATOM 1595 C C . ILE A 1 198 ? -18.137 17.023 11.605 1.00 87.75 198 ILE A C 1
ATOM 1597 O O . ILE A 1 198 ? -18.346 17.880 12.462 1.00 87.75 198 ILE A O 1
ATOM 1601 N N . LYS A 1 199 ? -19.110 16.218 11.158 1.00 87.19 199 LYS A N 1
ATOM 1602 C CA . LYS A 1 199 ? -20.500 16.321 11.622 1.00 87.19 199 LYS A CA 1
ATOM 1603 C C . LYS A 1 199 ? -20.626 16.149 13.139 1.00 87.19 199 LYS A C 1
ATOM 1605 O O . LYS A 1 199 ? -21.369 16.896 13.762 1.00 8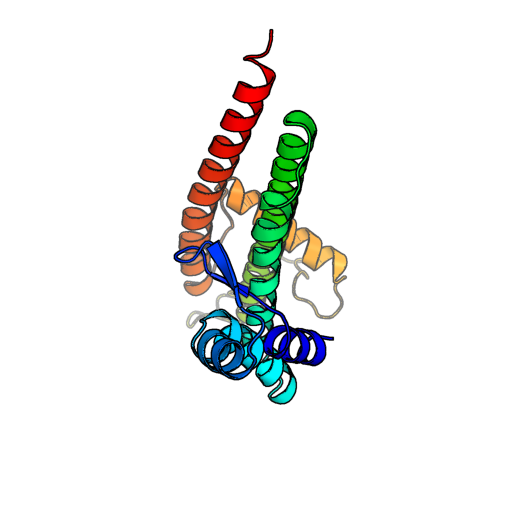7.19 199 LYS A O 1
ATOM 1610 N N . ILE A 1 200 ? -19.882 15.215 13.738 1.00 84.44 200 ILE A N 1
ATOM 1611 C CA . ILE A 1 200 ? -19.875 14.982 15.197 1.00 84.44 200 ILE A CA 1
ATOM 1612 C C . ILE A 1 200 ? -19.309 16.187 15.962 1.00 84.44 200 ILE A C 1
ATOM 1614 O O . ILE A 1 200 ? -19.750 16.472 17.078 1.00 84.44 200 ILE A O 1
ATOM 1618 N N . PHE A 1 201 ? -18.324 16.883 15.389 1.00 80.44 201 PHE A N 1
ATOM 1619 C CA . PHE A 1 201 ? -17.756 18.091 15.988 1.00 80.44 201 PHE A CA 1
ATOM 1620 C C . PHE A 1 201 ? -18.658 19.318 15.805 1.00 80.44 201 PHE A C 1
ATOM 1622 O O . PHE A 1 201 ? -18.761 20.119 16.729 1.00 80.44 201 PHE A O 1
ATOM 1629 N N . SER A 1 202 ? -19.333 19.439 14.658 1.00 83.75 202 SER A N 1
ATOM 1630 C CA . SER A 1 202 ? -20.221 20.563 14.336 1.00 83.75 202 SER A CA 1
ATOM 1631 C C . SER A 1 202 ? -21.586 20.478 15.028 1.00 83.75 202 SER A C 1
ATOM 1633 O O . SER A 1 202 ? -22.090 21.503 15.467 1.00 83.75 202 SER A O 1
ATOM 1635 N N . SER A 1 203 ? -22.167 19.287 15.218 1.00 74.62 203 SER A N 1
ATOM 1636 C CA . SER A 1 203 ? -23.490 19.107 15.850 1.00 74.62 203 SER A CA 1
ATOM 1637 C C . SER A 1 203 ? -23.507 19.315 17.377 1.00 74.62 203 SER A C 1
ATOM 1639 O O . SER A 1 203 ? -24.371 18.772 18.066 1.00 74.62 203 SER A O 1
ATOM 1641 N N . ARG A 1 204 ? -22.491 19.980 17.932 1.00 54.06 204 ARG A N 1
ATOM 1642 C CA . ARG A 1 204 ? -22.314 20.249 19.369 1.00 54.06 204 ARG A CA 1
ATOM 1643 C C . ARG A 1 204 ? -22.051 21.732 19.677 1.00 54.06 204 ARG A C 1
ATOM 1645 O O . ARG A 1 204 ? -21.697 22.036 20.816 1.00 54.06 204 ARG A O 1
ATOM 1652 N N . GLN A 1 205 ? -22.217 22.611 18.688 1.00 44.84 205 GLN A N 1
ATOM 1653 C CA . GLN A 1 205 ? -22.558 24.024 18.892 1.00 44.84 205 GLN A CA 1
ATOM 1654 C C . GLN A 1 205 ? -24.070 24.180 18.741 1.00 44.84 205 GLN A C 1
ATOM 1656 O O . GLN A 1 205 ? -24.622 25.031 19.465 1.00 44.84 205 GLN A O 1
#

Foldseek 3Di:
DLVVVLVVQLQDWDQDPVVRDIDRDSVVSNVVCCPDPNNVLSVLCVVCVVVVPPVSVCSVCVVLVCLVVVLVPDPDDPLVSLVSVVVSLVVVVVVQLQVQLVVLLVVLLVQQQPADPVRDRQRFDFPVCPVVVVPPCLNPPPDDPVVNSVVSSVVSVVLLVLHDGRHRDPVSVVSSVVSSVVSPVSNVVSVVSVVVSVCVVVVPD

Organism: NCBI:txid197538

Radius of gyration: 22.94 Å; chains: 1; bounding box: 52×53×61 Å